Protein AF-A0A8T4JLG1-F1 (afdb_monomer_lite)

Sequence (186 aa):
MTREQILKLFPDATDDQITNLLNQSNGELAKEKEKTKAYKANAEKAADLQKRIDELETDNLSEVEKVNKALEEANKTIADLQKNNAIRDQREAAMTNFKITAEQAKAVVKDDGSLDYAELGKIMSEKETAAAQAKEKEIAGNQANPNGGSAGGDTKTDAEKTAEAIGKTLSGSNKAAESIVESYLK

pLDDT: mean 86.74, std 13.15, range [46.12, 98.06]

Radius of gyration: 62.31 Å; chains: 1; bounding box: 112×51×184 Å

Structure (mmCIF, N/CA/C/O backbone):
data_AF-A0A8T4JLG1-F1
#
_entry.id   AF-A0A8T4JLG1-F1
#
loop_
_atom_site.group_PDB
_atom_site.id
_atom_site.type_symbol
_atom_site.label_atom_id
_atom_site.label_alt_id
_atom_site.label_comp_id
_atom_site.label_asym_id
_atom_site.label_entity_id
_atom_site.label_seq_id
_atom_site.pdbx_PDB_ins_code
_atom_site.Cartn_x
_atom_site.Cartn_y
_atom_site.Cartn_z
_atom_site.occupancy
_atom_site.B_iso_or_equiv
_atom_site.auth_seq_id
_atom_site.auth_comp_id
_atom_site.auth_asym_id
_atom_site.auth_atom_id
_atom_site.pdbx_PDB_model_num
ATOM 1 N N . MET A 1 1 ? -45.589 -9.865 62.846 1.00 80.56 1 MET A N 1
ATOM 2 C CA . MET A 1 1 ? -46.127 -10.771 63.879 1.00 80.56 1 MET A CA 1
ATOM 3 C C . MET A 1 1 ? -46.703 -9.908 64.991 1.00 80.56 1 MET A C 1
ATOM 5 O O . MET A 1 1 ? -46.076 -8.911 65.328 1.00 80.56 1 MET A O 1
ATOM 9 N N . THR A 1 2 ? -47.897 -10.212 65.495 1.00 88.75 2 THR A N 1
ATOM 10 C CA . THR A 1 2 ? -48.562 -9.441 66.562 1.00 88.75 2 THR A CA 1
ATOM 11 C C . THR A 1 2 ? -48.679 -10.262 67.846 1.00 88.75 2 THR A C 1
ATOM 13 O O . THR A 1 2 ? -48.585 -11.488 67.812 1.00 88.75 2 THR A O 1
ATOM 16 N N . ARG A 1 3 ? -48.909 -9.593 68.985 1.00 90.31 3 ARG A N 1
ATOM 17 C CA . ARG A 1 3 ? -49.110 -10.245 70.293 1.00 90.31 3 ARG A CA 1
ATOM 18 C C . ARG A 1 3 ? -50.208 -11.315 70.243 1.00 90.31 3 ARG A C 1
ATOM 20 O O . ARG A 1 3 ? -50.013 -12.425 70.723 1.00 90.31 3 ARG A O 1
ATOM 27 N N . GLU A 1 4 ? -51.326 -10.994 69.594 1.00 89.69 4 GLU A N 1
ATOM 28 C CA . GLU A 1 4 ? -52.469 -11.897 69.400 1.00 89.69 4 GLU A CA 1
ATOM 29 C C . GLU A 1 4 ? -52.113 -13.129 68.561 1.00 89.69 4 GLU A C 1
ATOM 31 O O . GLU A 1 4 ? -52.586 -14.225 68.844 1.00 89.69 4 GLU A O 1
ATOM 36 N N . GLN A 1 5 ? -51.257 -12.976 67.546 1.00 90.38 5 GLN A N 1
ATOM 37 C CA . GLN A 1 5 ? -50.779 -14.099 66.735 1.00 90.38 5 GLN A CA 1
ATOM 38 C C . GLN A 1 5 ? -49.858 -15.027 67.535 1.00 90.38 5 GLN A C 1
ATOM 40 O O . GLN A 1 5 ? -49.918 -16.238 67.345 1.00 90.38 5 GLN A O 1
ATOM 45 N N . ILE A 1 6 ? -49.040 -14.478 68.439 1.00 88.56 6 ILE A N 1
ATOM 46 C CA . ILE A 1 6 ? -48.146 -15.266 69.299 1.00 88.56 6 ILE A CA 1
ATOM 47 C C . ILE A 1 6 ? -48.958 -16.054 70.326 1.00 88.56 6 ILE A C 1
ATOM 49 O O . ILE A 1 6 ? -48.758 -17.256 70.433 1.00 88.56 6 ILE A O 1
ATOM 53 N N . LEU A 1 7 ? -49.925 -15.425 71.002 1.00 91.75 7 LEU A N 1
ATOM 54 C CA . LEU A 1 7 ? -50.817 -16.104 71.955 1.00 91.75 7 LEU A CA 1
ATOM 55 C C . LEU A 1 7 ? -51.663 -17.206 71.299 1.00 91.75 7 LEU A C 1
ATOM 57 O O . LEU A 1 7 ? -51.953 -18.219 71.921 1.00 91.75 7 LEU A O 1
ATOM 61 N N . LYS A 1 8 ? -52.032 -17.051 70.022 1.00 92.88 8 LYS A N 1
ATOM 62 C CA . LYS A 1 8 ? -52.737 -18.100 69.264 1.00 92.88 8 LYS A CA 1
ATOM 63 C C . LYS A 1 8 ? -51.884 -19.345 69.006 1.00 92.88 8 LYS A C 1
ATOM 65 O O . LYS A 1 8 ? -52.438 -20.428 68.850 1.00 92.88 8 LYS A O 1
ATOM 70 N N . LEU A 1 9 ? -50.567 -19.176 68.897 1.00 90.25 9 LEU A N 1
ATOM 71 C CA . LEU A 1 9 ? -49.603 -20.249 68.630 1.00 90.25 9 LEU A CA 1
ATOM 72 C C . LEU A 1 9 ? -49.013 -20.823 69.926 1.00 90.25 9 LEU A C 1
ATOM 74 O O . LEU A 1 9 ? -48.701 -22.008 69.987 1.00 90.25 9 LEU A O 1
ATOM 78 N N . PHE A 1 10 ? -48.893 -19.984 70.954 1.00 91.00 10 PHE A N 1
ATOM 79 C CA . PHE A 1 10 ? -48.320 -20.286 72.261 1.00 91.00 10 PHE A CA 1
ATOM 80 C C . PHE A 1 10 ? -49.214 -19.683 73.365 1.00 91.00 10 PHE A C 1
ATOM 82 O O . PHE A 1 10 ? -48.890 -18.625 73.907 1.00 91.00 10 PHE A O 1
ATOM 89 N N . PRO A 1 11 ? -50.359 -20.316 73.684 1.00 89.62 11 PRO A N 1
ATOM 90 C CA . PRO A 1 11 ? -51.343 -19.762 74.620 1.00 89.62 11 PRO A CA 1
ATOM 91 C C . PRO A 1 11 ? -50.842 -19.646 76.066 1.00 89.62 11 PRO A C 1
ATOM 93 O O . PRO A 1 11 ? -51.324 -18.785 76.794 1.00 89.62 11 PRO A O 1
ATOM 96 N N . ASP A 1 12 ? -49.841 -20.443 76.452 1.00 91.69 12 ASP A N 1
ATOM 97 C CA . ASP A 1 12 ? -49.239 -20.426 77.795 1.00 91.69 12 ASP A CA 1
ATOM 98 C C . ASP A 1 12 ? -47.984 -19.533 77.895 1.00 91.69 12 ASP A C 1
ATOM 100 O O . ASP A 1 12 ? -47.307 -19.518 78.925 1.00 91.69 12 ASP A O 1
ATOM 104 N N . ALA A 1 13 ? -47.623 -18.812 76.825 1.00 87.88 13 ALA A N 1
ATOM 105 C CA . ALA A 1 13 ? -46.453 -17.937 76.833 1.00 87.88 13 ALA A CA 1
ATOM 106 C C . ALA A 1 13 ? -46.669 -16.733 77.761 1.00 87.88 13 ALA A C 1
ATOM 108 O O . ALA A 1 13 ? -47.701 -16.063 77.708 1.00 87.88 13 ALA A O 1
ATOM 109 N N . THR A 1 14 ? -45.668 -16.417 78.582 1.00 93.50 14 THR A N 1
ATOM 110 C CA . THR A 1 14 ? -45.739 -15.269 79.492 1.00 93.50 14 THR A CA 1
ATOM 111 C C . THR A 1 14 ? -45.603 -13.943 78.747 1.00 93.50 14 THR A C 1
ATOM 113 O O . THR A 1 14 ? -45.019 -13.860 77.661 1.00 93.50 14 THR A O 1
ATOM 116 N N . ASP A 1 15 ? -46.086 -12.864 79.365 1.00 90.69 15 ASP A N 1
ATOM 117 C CA . ASP A 1 15 ? -46.010 -11.514 78.803 1.00 90.69 15 ASP A CA 1
ATOM 118 C C . ASP A 1 15 ? -44.576 -11.085 78.439 1.00 90.69 15 ASP A C 1
ATOM 120 O O . ASP A 1 15 ? -44.371 -10.431 77.408 1.00 90.69 15 ASP A O 1
ATOM 124 N N . ASP A 1 16 ? -43.587 -11.504 79.232 1.00 92.31 16 ASP A N 1
ATOM 125 C CA . ASP A 1 16 ? -42.163 -11.251 78.988 1.00 92.31 16 ASP A CA 1
ATOM 126 C C . ASP A 1 16 ? -41.625 -12.065 77.803 1.00 92.31 16 ASP A C 1
ATOM 128 O O . ASP A 1 16 ? -40.887 -11.535 76.968 1.00 92.31 16 ASP A O 1
ATOM 132 N N . GLN A 1 17 ? -42.024 -13.338 77.674 1.00 92.69 17 GLN A N 1
ATOM 133 C CA . GLN A 1 17 ? -41.648 -14.186 76.536 1.00 92.69 17 GLN A CA 1
ATOM 134 C C . GLN A 1 17 ? -42.197 -13.623 75.220 1.00 92.69 17 GLN A C 1
ATOM 136 O O . GLN A 1 17 ? -41.473 -13.550 74.224 1.00 92.69 17 GLN A O 1
ATOM 141 N N . ILE A 1 18 ? -43.450 -13.160 75.228 1.00 92.00 18 ILE A N 1
ATOM 142 C CA . ILE A 1 18 ? -44.091 -12.552 74.057 1.00 92.00 18 ILE A CA 1
ATOM 143 C C . ILE A 1 18 ? -43.393 -11.239 73.676 1.00 92.00 18 ILE A C 1
ATOM 145 O O . ILE A 1 18 ? -43.146 -10.982 72.495 1.00 92.00 18 ILE A O 1
ATOM 149 N N . THR A 1 19 ? -43.041 -10.416 74.665 1.00 92.38 19 THR A N 1
ATOM 150 C CA . THR A 1 19 ? -42.351 -9.137 74.440 1.00 92.38 19 THR A CA 1
ATOM 151 C C . THR A 1 19 ? -40.947 -9.346 73.867 1.00 92.38 19 THR A C 1
ATOM 153 O O . THR A 1 19 ? -40.582 -8.693 72.887 1.00 92.38 19 THR A O 1
ATOM 156 N N . ASN A 1 20 ? -40.183 -10.302 74.401 1.00 92.00 20 ASN A N 1
ATOM 157 C CA . ASN A 1 20 ? -38.855 -10.641 73.885 1.00 92.00 20 ASN A CA 1
ATOM 158 C C . ASN A 1 20 ? -38.904 -11.160 72.442 1.00 92.00 20 ASN A C 1
ATOM 160 O O . ASN A 1 20 ? -38.115 -10.711 71.609 1.00 92.00 20 ASN A O 1
ATOM 164 N N . LEU A 1 21 ? -39.863 -12.035 72.117 1.00 91.12 21 LEU A N 1
ATOM 165 C CA . LEU A 1 21 ? -40.030 -12.559 70.760 1.00 91.12 21 LEU A CA 1
ATOM 166 C C . LEU A 1 21 ? -40.390 -11.455 69.755 1.00 91.12 21 LEU A C 1
ATOM 168 O O . LEU A 1 21 ? -39.824 -11.403 68.662 1.00 91.12 21 LEU A O 1
ATOM 172 N N . LEU A 1 22 ? -41.298 -10.543 70.121 1.00 90.44 22 LEU A N 1
ATOM 173 C CA . LEU A 1 22 ? -41.654 -9.399 69.276 1.00 90.44 22 LEU A CA 1
ATOM 174 C C . LEU A 1 22 ? -40.458 -8.474 69.046 1.00 90.44 22 LEU A C 1
ATOM 176 O O . LEU A 1 22 ? -40.221 -8.057 67.912 1.00 90.44 22 LEU A O 1
ATOM 180 N N . ASN A 1 23 ? -39.682 -8.181 70.090 1.00 92.06 23 ASN A N 1
ATOM 181 C CA . ASN A 1 23 ? -38.488 -7.345 69.978 1.00 92.06 23 ASN A CA 1
ATOM 182 C C . ASN A 1 23 ? -37.420 -7.991 69.086 1.00 92.06 23 ASN A C 1
ATOM 184 O O . ASN A 1 23 ? -36.856 -7.314 68.225 1.00 92.06 23 ASN A O 1
ATOM 188 N N . GLN A 1 24 ? -37.190 -9.300 69.227 1.00 91.81 24 GLN A N 1
ATOM 189 C CA . GLN A 1 24 ? -36.266 -10.039 68.369 1.00 91.81 24 GLN A CA 1
ATOM 190 C C . GLN A 1 24 ? -36.741 -10.051 66.909 1.00 91.81 24 GLN A C 1
ATOM 192 O O . GLN A 1 24 ? -35.977 -9.693 66.014 1.00 91.81 24 GLN A O 1
ATOM 197 N N . SER A 1 25 ? -38.018 -10.372 66.671 1.00 90.06 25 SER A N 1
ATOM 198 C CA . SER A 1 25 ? -38.615 -10.393 65.330 1.00 90.06 25 SER A CA 1
ATOM 199 C C . SER A 1 25 ? -38.556 -9.019 64.650 1.00 90.06 25 SER A C 1
ATOM 201 O O . SER A 1 25 ? -38.203 -8.920 63.474 1.00 90.06 25 SER A O 1
ATOM 203 N N . ASN A 1 26 ? -38.828 -7.940 65.388 1.00 89.19 26 ASN A N 1
ATOM 204 C CA . ASN A 1 26 ? -38.715 -6.575 64.873 1.00 89.19 26 ASN A CA 1
ATOM 205 C C . ASN A 1 26 ? -37.257 -6.190 64.570 1.00 89.19 26 ASN A C 1
ATOM 207 O O . ASN A 1 26 ? -36.996 -5.532 63.561 1.00 89.19 26 ASN A O 1
ATOM 211 N N . GLY A 1 27 ? -36.304 -6.622 65.403 1.00 92.88 27 GLY A N 1
ATOM 212 C CA . GLY A 1 27 ? -34.872 -6.412 65.179 1.00 92.88 27 GLY A CA 1
ATOM 213 C C . GLY A 1 27 ? -34.341 -7.150 63.945 1.00 92.88 27 GLY A C 1
ATOM 214 O O . GLY A 1 27 ? -33.582 -6.579 63.161 1.00 92.88 27 GLY A O 1
ATOM 215 N N . GLU A 1 28 ? -34.769 -8.393 63.730 1.00 92.12 28 GLU A N 1
ATOM 216 C CA . GLU A 1 28 ? -34.445 -9.169 62.526 1.00 92.12 28 GLU A CA 1
ATOM 217 C C . GLU A 1 28 ? -35.076 -8.553 61.274 1.00 92.12 28 GLU A C 1
ATOM 219 O O . GLU A 1 28 ? -34.387 -8.370 60.271 1.00 92.12 28 GLU A O 1
ATOM 224 N N . LEU A 1 29 ? -36.341 -8.126 61.347 1.00 92.31 29 LEU A N 1
ATOM 225 C CA . LEU A 1 29 ? -37.019 -7.451 60.239 1.00 92.31 29 LEU A CA 1
ATOM 226 C C . LEU A 1 29 ? -36.328 -6.135 59.850 1.00 92.31 29 LEU A C 1
ATOM 228 O O . LEU A 1 29 ? -36.238 -5.812 58.665 1.00 92.31 29 LEU A O 1
ATOM 232 N N . ALA A 1 30 ? -35.835 -5.367 60.826 1.00 92.75 30 ALA A N 1
ATOM 233 C CA . ALA A 1 30 ? -35.071 -4.150 60.562 1.00 92.75 30 ALA A CA 1
ATOM 234 C C . ALA A 1 30 ? -33.745 -4.459 59.846 1.00 92.75 30 ALA A C 1
ATOM 236 O O . ALA A 1 30 ? -33.453 -3.846 58.817 1.00 92.75 30 ALA A O 1
ATOM 237 N N . LYS A 1 31 ? -32.992 -5.458 60.330 1.00 94.94 31 LYS A N 1
ATOM 238 C CA . LYS A 1 31 ? -31.745 -5.919 59.693 1.00 94.94 31 LYS A CA 1
ATOM 239 C C . LYS A 1 31 ? -31.981 -6.423 58.270 1.00 94.94 31 LYS A C 1
ATOM 241 O O . LYS A 1 31 ? -31.202 -6.109 57.374 1.00 94.94 31 LYS A O 1
ATOM 246 N N . GLU A 1 32 ? -33.058 -7.167 58.042 1.00 93.69 32 GLU A N 1
ATOM 247 C CA . GLU A 1 32 ? -33.384 -7.704 56.719 1.00 93.69 32 GLU A CA 1
ATOM 248 C C . GLU A 1 32 ? -33.771 -6.595 55.734 1.00 93.69 32 GLU A C 1
ATOM 250 O O . GLU A 1 32 ? -33.346 -6.599 54.577 1.00 93.69 32 GLU A O 1
ATOM 255 N N . LYS A 1 33 ? -34.503 -5.574 56.201 1.00 93.69 33 LYS A N 1
ATOM 256 C CA . LYS A 1 33 ? -34.797 -4.376 55.401 1.00 93.69 33 LYS A CA 1
ATOM 257 C C . LYS A 1 33 ? -33.530 -3.606 55.029 1.00 93.69 33 LYS A C 1
ATOM 259 O O . LYS A 1 33 ? -33.441 -3.122 53.902 1.00 93.69 33 LYS A O 1
ATOM 264 N N . GLU A 1 34 ? -32.556 -3.488 55.932 1.00 95.81 34 GLU A N 1
ATOM 265 C CA . GLU A 1 34 ? -31.265 -2.866 55.611 1.00 95.81 34 GLU A CA 1
ATOM 266 C C . GLU A 1 34 ? -30.461 -3.680 54.599 1.00 95.81 34 GLU A C 1
ATOM 268 O O . GLU A 1 34 ? -29.997 -3.120 53.605 1.00 95.81 34 GLU A O 1
ATOM 273 N N . LYS A 1 35 ? -30.365 -5.002 54.782 1.00 95.88 35 LYS A N 1
ATOM 274 C CA . LYS A 1 35 ? -29.725 -5.893 53.804 1.00 95.88 35 LYS A CA 1
ATOM 275 C C . LYS A 1 35 ? -30.378 -5.784 52.434 1.00 95.88 35 LYS A C 1
ATOM 277 O O . LYS A 1 35 ? -29.681 -5.632 51.440 1.00 95.88 35 LYS A O 1
ATOM 282 N N . THR A 1 36 ? -31.708 -5.784 52.380 1.00 94.88 36 THR A N 1
ATOM 283 C CA . THR A 1 36 ? -32.461 -5.639 51.127 1.00 94.88 36 THR A CA 1
ATOM 284 C C . THR A 1 36 ? -32.125 -4.322 50.424 1.00 94.88 36 THR A C 1
ATOM 286 O O . THR A 1 36 ? -31.883 -4.313 49.218 1.00 94.88 36 THR A O 1
ATOM 289 N N . LYS A 1 37 ? -32.049 -3.206 51.165 1.00 95.50 37 LYS A N 1
ATOM 290 C CA . LYS A 1 37 ? -31.623 -1.911 50.608 1.00 95.50 37 LYS A CA 1
ATOM 291 C C . LYS A 1 37 ? -30.187 -1.961 50.083 1.00 95.50 37 LYS A C 1
ATOM 293 O O . LYS A 1 37 ? -29.937 -1.478 48.982 1.00 95.50 37 LYS A O 1
ATOM 298 N N . ALA A 1 38 ? -29.267 -2.563 50.836 1.00 95.19 38 ALA A N 1
ATOM 299 C CA . ALA A 1 38 ? -27.871 -2.704 50.433 1.00 95.19 38 ALA A CA 1
ATOM 300 C C . ALA A 1 38 ? -27.719 -3.577 49.178 1.00 95.19 38 ALA A C 1
ATOM 302 O O . ALA A 1 38 ? -27.006 -3.204 48.251 1.00 95.19 38 ALA A O 1
ATOM 303 N N . TYR A 1 39 ? -28.433 -4.703 49.103 1.00 95.81 39 TYR A N 1
ATOM 304 C CA . TYR A 1 39 ? -28.442 -5.558 47.917 1.00 95.81 39 TYR A CA 1
ATOM 305 C C . TYR A 1 39 ? -29.016 -4.843 46.703 1.00 95.81 39 TYR A C 1
ATOM 307 O O . TYR A 1 39 ? -28.447 -4.959 45.622 1.00 95.81 39 TYR A O 1
ATOM 315 N N . LYS A 1 40 ? -30.084 -4.058 46.878 1.00 95.62 40 LYS A N 1
ATOM 316 C CA . LYS A 1 40 ? -30.643 -3.254 45.792 1.00 95.62 40 LYS A CA 1
ATOM 317 C C . LYS A 1 40 ? -29.630 -2.229 45.269 1.00 95.62 40 LYS A C 1
ATOM 319 O O . LYS A 1 40 ? -29.393 -2.188 44.069 1.00 95.62 40 LYS A O 1
ATOM 324 N N . ALA A 1 41 ? -28.977 -1.479 46.156 1.00 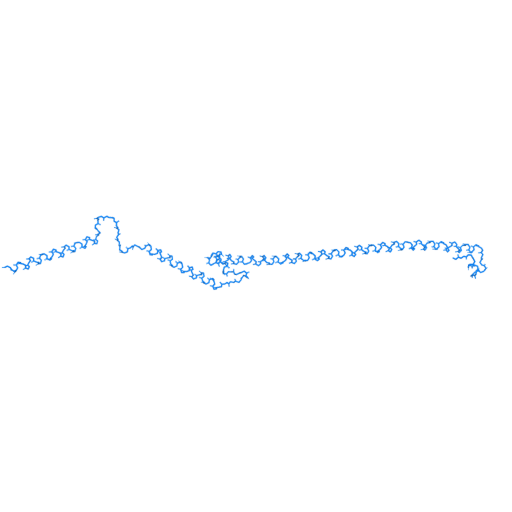95.75 41 ALA A N 1
ATOM 325 C CA . ALA A 1 41 ? -27.954 -0.505 45.768 1.00 95.75 41 ALA A CA 1
ATOM 326 C C . ALA A 1 41 ? -26.743 -1.165 45.080 1.00 95.75 41 ALA A C 1
ATOM 328 O O . ALA A 1 41 ? -26.217 -0.649 44.096 1.00 95.75 41 ALA A O 1
ATOM 329 N N . ASN A 1 42 ? -26.314 -2.333 45.566 1.00 95.06 42 ASN A N 1
ATOM 330 C CA . ASN A 1 42 ? -25.238 -3.097 44.937 1.00 95.06 42 ASN A CA 1
ATOM 331 C C . ASN A 1 42 ? -25.640 -3.627 43.557 1.00 95.06 42 ASN A C 1
ATOM 333 O O . ASN A 1 42 ? -24.817 -3.605 42.647 1.00 95.06 42 ASN A O 1
ATOM 337 N N . ALA A 1 43 ? -26.884 -4.081 43.393 1.00 95.00 43 ALA A N 1
ATOM 338 C CA . ALA A 1 43 ? -27.404 -4.541 42.111 1.00 95.00 43 ALA A CA 1
ATOM 339 C C . ALA A 1 43 ? -27.484 -3.397 41.090 1.00 95.00 43 ALA A C 1
ATOM 341 O O . ALA A 1 43 ? -27.058 -3.574 39.953 1.00 95.00 43 ALA A O 1
ATOM 342 N N . GLU A 1 44 ? -27.951 -2.215 41.503 1.00 95.88 44 GLU A N 1
ATOM 343 C CA . GLU A 1 44 ? -27.959 -1.008 40.663 1.00 95.88 44 GLU A CA 1
ATOM 344 C C . GLU A 1 44 ? -26.532 -0.631 40.235 1.00 95.88 44 GLU A C 1
ATOM 346 O O . GLU A 1 44 ? -26.258 -0.473 39.047 1.00 95.88 44 GLU A O 1
ATOM 351 N N . LYS A 1 45 ? -25.579 -0.611 41.177 1.00 96.69 45 LYS A N 1
ATOM 352 C CA . LYS A 1 45 ? -24.169 -0.332 40.871 1.00 96.69 45 LYS A CA 1
ATOM 353 C C . LYS A 1 45 ? -23.541 -1.374 39.938 1.00 96.69 45 LYS A C 1
ATOM 355 O O . LYS A 1 45 ? -22.725 -1.021 39.090 1.00 96.69 45 LYS A O 1
ATOM 360 N N . ALA A 1 46 ? -23.880 -2.650 40.107 1.00 95.75 46 ALA A N 1
ATOM 361 C CA . ALA A 1 46 ? -23.401 -3.717 39.234 1.00 95.75 46 ALA A CA 1
ATOM 362 C C . ALA A 1 46 ? -23.956 -3.569 37.811 1.00 95.75 46 ALA A C 1
ATOM 364 O O . ALA A 1 46 ? -23.200 -3.717 36.855 1.00 95.75 46 ALA A O 1
ATOM 365 N N . ALA A 1 47 ? -25.237 -3.214 37.671 1.00 92.81 47 ALA A N 1
ATOM 366 C CA . ALA A 1 47 ? -25.853 -2.951 36.373 1.00 92.81 47 ALA A CA 1
ATOM 367 C C . ALA A 1 47 ? -25.193 -1.760 35.655 1.00 92.81 47 ALA A C 1
ATOM 369 O O . ALA A 1 47 ? -24.872 -1.861 34.472 1.00 92.81 47 ALA A O 1
ATOM 370 N N . ASP A 1 48 ? -24.912 -0.670 36.374 1.00 94.88 48 ASP A N 1
ATOM 371 C CA . ASP A 1 48 ? -24.215 0.498 35.816 1.00 94.88 48 ASP A CA 1
ATOM 372 C C . ASP A 1 48 ? -22.779 0.174 35.375 1.00 94.88 48 ASP A C 1
ATOM 374 O O . ASP A 1 48 ? -22.317 0.648 34.334 1.00 94.88 48 ASP A O 1
ATOM 378 N N . LEU A 1 49 ? -22.056 -0.635 36.158 1.00 96.69 49 LEU A N 1
ATOM 379 C CA . LEU A 1 49 ? -20.712 -1.090 35.797 1.00 96.69 49 LEU A CA 1
ATOM 380 C C . LEU A 1 49 ? -20.734 -1.992 34.563 1.00 96.69 49 LEU A C 1
ATOM 382 O O . LEU A 1 49 ? -19.891 -1.808 33.689 1.00 96.69 49 LEU A O 1
ATOM 386 N N . GLN A 1 50 ? -21.697 -2.913 34.468 1.00 91.69 50 GLN A N 1
ATOM 387 C CA . GLN A 1 50 ? -21.846 -3.773 33.294 1.00 91.69 50 GLN A CA 1
ATOM 388 C C . GLN A 1 50 ? -22.095 -2.936 32.040 1.00 91.69 50 GLN A C 1
ATOM 390 O O . GLN A 1 50 ? -21.392 -3.096 31.050 1.00 91.69 50 GLN A O 1
ATOM 395 N N . LYS A 1 51 ? -23.009 -1.962 32.117 1.00 93.94 51 LYS A N 1
ATOM 396 C CA . LYS A 1 51 ? -23.299 -1.067 30.995 1.00 93.94 51 LYS A CA 1
ATOM 397 C C . LYS A 1 51 ? -22.049 -0.329 30.499 1.00 93.94 51 LYS A C 1
ATOM 399 O O . LYS A 1 51 ? -21.824 -0.237 29.299 1.00 93.94 51 LYS A O 1
ATOM 404 N N . ARG A 1 52 ? -21.214 0.172 31.416 1.00 93.31 52 ARG A N 1
ATOM 405 C CA . ARG A 1 52 ? -19.946 0.836 31.065 1.00 93.31 52 ARG A CA 1
ATOM 406 C C . ARG A 1 52 ? -18.936 -0.101 30.406 1.00 93.31 52 ARG A C 1
ATOM 408 O O . ARG A 1 52 ? -18.181 0.351 29.554 1.00 93.31 52 ARG A O 1
ATOM 415 N N . ILE A 1 53 ? -18.885 -1.365 30.826 1.00 92.88 53 ILE A N 1
ATOM 416 C CA . ILE A 1 53 ? -18.014 -2.372 30.206 1.00 92.88 53 ILE A CA 1
ATOM 417 C C . ILE A 1 53 ? -18.477 -2.635 28.772 1.00 92.88 53 ILE A C 1
ATOM 419 O O . ILE A 1 53 ? -17.659 -2.556 27.863 1.00 92.88 53 ILE A O 1
ATOM 423 N N . ASP A 1 54 ? -19.779 -2.838 28.564 1.00 85.94 54 ASP A N 1
ATOM 424 C CA . ASP A 1 54 ? -20.346 -3.104 27.237 1.00 85.94 54 ASP A CA 1
ATOM 425 C C . ASP A 1 54 ? -20.109 -1.929 26.265 1.00 85.94 54 ASP A C 1
ATOM 427 O O . ASP A 1 54 ? -19.766 -2.132 25.097 1.00 85.94 54 ASP A O 1
ATOM 431 N N . GLU A 1 55 ? -20.254 -0.689 26.750 1.00 88.44 55 GLU A N 1
ATOM 432 C CA . GLU A 1 55 ? -19.950 0.531 25.986 1.00 88.44 55 GLU A CA 1
ATOM 433 C C . GLU A 1 55 ? -18.462 0.589 25.591 1.00 88.44 55 GLU A C 1
ATOM 435 O O . GLU A 1 55 ? -18.149 0.786 24.418 1.00 88.44 55 GLU A O 1
ATOM 440 N N . LEU A 1 56 ? -17.542 0.340 26.533 1.00 89.44 56 LEU A N 1
ATOM 441 C CA . LEU A 1 56 ? -16.098 0.337 26.264 1.00 89.44 56 LEU A CA 1
ATOM 442 C C . LEU A 1 56 ? -15.673 -0.772 25.295 1.00 89.44 56 LEU A C 1
ATOM 444 O O . LEU A 1 56 ? -14.833 -0.536 24.429 1.00 89.44 56 LEU A O 1
ATOM 448 N N . GLU A 1 57 ? -16.227 -1.977 25.433 1.00 82.19 57 GLU A N 1
ATOM 449 C CA . GLU A 1 57 ? -15.944 -3.085 24.518 1.00 82.19 57 GLU A CA 1
ATOM 450 C C . GLU A 1 57 ? -16.429 -2.767 23.102 1.00 82.19 57 GLU A C 1
ATOM 452 O O . GLU A 1 57 ? -15.696 -2.993 22.138 1.00 82.19 57 GLU A O 1
ATOM 457 N N . THR A 1 58 ? -17.622 -2.180 22.973 1.00 84.19 58 THR A N 1
ATOM 458 C CA . THR A 1 58 ? -18.187 -1.769 21.680 1.00 84.19 58 THR A CA 1
ATOM 459 C C . THR A 1 58 ? -17.351 -0.673 21.018 1.00 84.19 58 THR A C 1
ATOM 461 O O . THR A 1 58 ? -17.016 -0.782 19.835 1.00 84.19 58 THR A O 1
ATOM 464 N N . ASP A 1 59 ? -16.970 0.362 21.768 1.00 88.06 59 ASP A N 1
ATOM 465 C CA . ASP A 1 59 ? -16.141 1.456 21.255 1.00 88.06 59 ASP A CA 1
ATOM 466 C C . ASP A 1 59 ? -14.765 0.947 20.807 1.00 88.06 59 ASP A C 1
ATOM 468 O O . ASP A 1 59 ? -14.321 1.257 19.697 1.00 88.06 59 ASP A O 1
ATOM 472 N N . ASN A 1 60 ? -14.130 0.097 21.622 1.00 88.12 60 ASN A N 1
ATOM 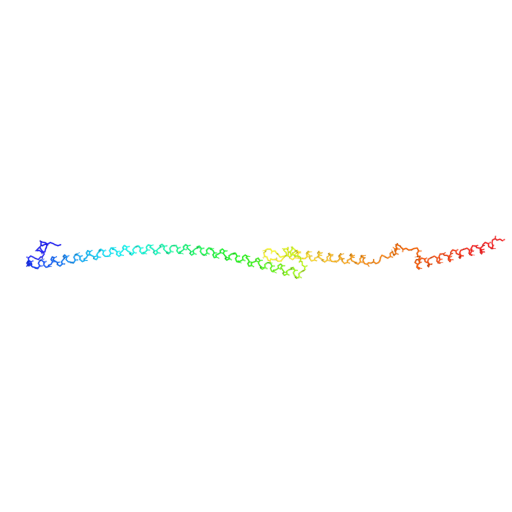473 C CA . ASN A 1 60 ? -12.832 -0.502 21.322 1.00 88.12 60 ASN A CA 1
ATOM 474 C C . ASN A 1 60 ? -12.890 -1.433 20.099 1.00 88.12 60 ASN A C 1
ATOM 476 O O . ASN A 1 60 ? -11.985 -1.413 19.267 1.00 88.12 60 ASN A O 1
ATOM 480 N N . LEU A 1 61 ? -13.967 -2.213 19.935 1.00 81.19 61 LEU A N 1
ATOM 481 C CA . LEU A 1 61 ? -14.200 -3.001 18.719 1.00 81.19 61 LEU A CA 1
ATOM 482 C C . LEU A 1 61 ? -14.261 -2.098 17.478 1.00 81.19 61 LEU A C 1
ATOM 484 O O . LEU A 1 61 ? -13.583 -2.376 16.489 1.00 81.19 61 LEU A O 1
ATOM 488 N N . SER A 1 62 ? -14.989 -0.978 17.550 1.00 87.00 62 SER A N 1
ATOM 489 C CA . SER A 1 62 ? -15.067 -0.004 16.450 1.00 87.00 62 SER A CA 1
ATOM 490 C C . SER A 1 62 ? -13.707 0.642 16.138 1.00 87.00 62 SER A C 1
ATOM 492 O O . SER A 1 62 ? -13.380 0.888 14.973 1.00 87.00 62 SER A O 1
ATOM 494 N N . GLU A 1 63 ? -12.883 0.923 17.152 1.00 91.06 63 GLU A N 1
ATOM 495 C CA . GLU A 1 63 ? -11.525 1.440 16.944 1.00 91.06 63 GLU A CA 1
ATOM 496 C C . GLU A 1 63 ? -10.612 0.406 16.276 1.00 91.06 63 GLU A C 1
ATOM 498 O O . GLU A 1 63 ? -9.910 0.744 15.319 1.00 91.06 63 GLU A O 1
ATOM 503 N N . VAL A 1 64 ? -10.666 -0.858 16.705 1.00 93.12 64 VAL A N 1
ATOM 504 C CA . VAL A 1 64 ? -9.907 -1.956 16.088 1.00 93.12 64 VAL A CA 1
ATOM 505 C C . VAL A 1 64 ? -10.293 -2.138 14.618 1.00 93.12 64 VAL A C 1
ATOM 507 O O . VAL A 1 64 ? -9.410 -2.275 13.771 1.00 93.12 64 VAL A O 1
ATOM 510 N N . GLU A 1 65 ? -11.581 -2.081 14.276 1.00 89.81 65 GLU A N 1
ATOM 511 C CA . GLU A 1 65 ? -12.042 -2.150 12.882 1.00 89.81 65 GLU A CA 1
ATOM 512 C C . GLU A 1 65 ? -11.484 -1.001 12.027 1.00 89.81 65 GLU A C 1
ATOM 514 O O . GLU A 1 65 ? -10.999 -1.230 10.915 1.00 89.81 65 GLU A O 1
ATOM 519 N N . LYS A 1 66 ? -11.487 0.234 12.550 1.00 86.94 66 LYS A N 1
ATOM 520 C CA . LYS A 1 66 ? -10.905 1.397 11.857 1.00 86.94 66 LYS A CA 1
ATOM 521 C C . LYS A 1 66 ? -9.401 1.240 11.647 1.00 86.94 66 LYS A C 1
ATOM 523 O O . LYS A 1 66 ? -8.911 1.530 10.555 1.00 86.94 66 LYS A O 1
ATOM 528 N N . VAL A 1 67 ? -8.677 0.774 12.667 1.00 93.88 67 VAL A N 1
ATOM 529 C CA . VAL A 1 67 ? -7.229 0.529 12.584 1.00 93.88 67 VAL A CA 1
ATOM 530 C C . VAL A 1 67 ? -6.923 -0.567 11.568 1.00 93.88 67 VAL A C 1
ATOM 532 O O . VAL A 1 67 ? -6.038 -0.382 10.738 1.00 93.88 67 VAL A O 1
ATOM 535 N N . ASN A 1 68 ? -7.675 -1.669 11.572 1.00 93.81 68 ASN A N 1
ATOM 536 C CA . ASN A 1 68 ? -7.487 -2.757 10.613 1.00 93.81 68 ASN A CA 1
ATOM 537 C C . ASN A 1 68 ? -7.726 -2.293 9.173 1.00 93.81 68 ASN A C 1
ATOM 539 O O . ASN A 1 68 ? -6.924 -2.601 8.294 1.00 93.81 68 ASN A O 1
ATOM 543 N N . LYS A 1 69 ? -8.764 -1.485 8.931 1.00 88.69 69 LYS A N 1
ATOM 544 C CA . LYS A 1 69 ? -9.013 -0.912 7.604 1.00 88.69 69 LYS A CA 1
ATOM 545 C C . LYS A 1 69 ? -7.878 0.014 7.154 1.00 88.69 69 LYS A C 1
ATOM 547 O O . LYS A 1 69 ? -7.402 -0.097 6.027 1.00 88.69 69 LYS A O 1
ATOM 552 N N . ALA A 1 70 ? -7.410 0.896 8.038 1.00 89.06 70 ALA A N 1
ATOM 553 C CA . ALA A 1 70 ? -6.273 1.767 7.745 1.00 89.06 70 ALA A CA 1
ATOM 554 C C . ALA A 1 70 ? -4.989 0.961 7.479 1.00 89.06 70 ALA A C 1
ATOM 556 O O . ALA A 1 70 ? -4.208 1.309 6.594 1.00 89.06 70 ALA A O 1
ATOM 557 N N . LEU A 1 71 ? -4.784 -0.138 8.211 1.00 96.19 71 LEU A N 1
ATOM 558 C CA . LEU A 1 71 ? -3.661 -1.052 8.020 1.00 96.19 71 LEU A CA 1
ATOM 559 C C . LEU A 1 71 ? -3.733 -1.765 6.662 1.00 96.19 71 LEU A C 1
ATOM 561 O O . LEU A 1 71 ? -2.719 -1.850 5.972 1.00 96.19 71 LEU A O 1
ATOM 565 N N . GLU A 1 72 ? -4.906 -2.243 6.241 1.00 93.62 72 GLU A N 1
ATOM 566 C CA . GLU A 1 72 ? -5.105 -2.824 4.906 1.00 93.62 72 GLU A CA 1
ATOM 567 C C . GLU A 1 72 ? -4.820 -1.812 3.786 1.00 93.62 72 GLU A C 1
ATOM 569 O O . GLU A 1 72 ? -4.094 -2.123 2.838 1.00 93.62 72 GLU A O 1
ATOM 574 N N . GLU A 1 73 ? -5.334 -0.586 3.906 1.00 89.69 73 GLU A N 1
ATOM 575 C CA . GLU A 1 73 ? -5.090 0.496 2.941 1.00 89.69 73 GLU A CA 1
ATOM 576 C C . GLU A 1 73 ? -3.600 0.877 2.871 1.00 89.69 73 GLU A C 1
ATOM 578 O O . GLU A 1 73 ? -3.039 1.043 1.778 1.00 89.69 73 GLU A O 1
ATOM 583 N N . ALA A 1 74 ? -2.928 0.953 4.024 1.00 94.19 74 ALA A N 1
ATOM 584 C CA . ALA A 1 74 ? -1.490 1.190 4.102 1.00 94.19 74 ALA A CA 1
ATOM 585 C C . ALA A 1 74 ? -0.695 0.049 3.450 1.00 94.19 74 ALA A C 1
ATOM 587 O O . ALA A 1 74 ? 0.194 0.308 2.639 1.00 94.19 74 ALA A O 1
ATOM 588 N N . ASN A 1 75 ? -1.046 -1.208 3.730 1.00 96.19 75 ASN A N 1
ATOM 589 C CA . ASN A 1 75 ? -0.390 -2.376 3.141 1.00 96.19 75 ASN A CA 1
ATOM 590 C C . ASN A 1 75 ? -0.557 -2.429 1.618 1.00 96.19 75 ASN A C 1
ATOM 592 O O . ASN A 1 75 ? 0.404 -2.727 0.908 1.00 96.19 75 ASN A O 1
ATOM 596 N N . LYS A 1 76 ? -1.739 -2.080 1.097 1.00 95.25 76 LYS A N 1
ATOM 597 C CA . LYS A 1 76 ? -1.964 -1.962 -0.350 1.00 95.25 76 LYS A CA 1
ATOM 598 C C . LYS A 1 76 ? -1.072 -0.887 -0.971 1.00 95.25 76 LYS A C 1
ATOM 600 O O . LYS A 1 76 ? -0.414 -1.137 -1.977 1.00 95.25 76 LYS A O 1
ATOM 605 N N . THR A 1 77 ? -0.993 0.278 -0.331 1.00 94.19 77 THR A N 1
ATOM 606 C CA . THR A 1 77 ? -0.131 1.382 -0.781 1.00 94.19 77 THR A CA 1
ATOM 607 C C . THR A 1 77 ? 1.345 0.973 -0.784 1.00 94.19 77 THR A C 1
ATOM 609 O O . THR A 1 77 ? 2.067 1.263 -1.736 1.00 94.19 77 THR A O 1
ATOM 612 N N . ILE A 1 78 ? 1.798 0.258 0.252 1.00 96.44 78 ILE A N 1
ATOM 613 C CA . ILE A 1 78 ? 3.163 -0.280 0.334 1.00 96.44 78 ILE A CA 1
ATOM 614 C C . ILE A 1 78 ? 3.433 -1.250 -0.820 1.00 96.44 78 ILE A C 1
ATOM 616 O O . ILE A 1 78 ? 4.472 -1.132 -1.470 1.00 96.44 78 ILE A O 1
ATOM 620 N N . ALA A 1 79 ? 2.508 -2.166 -1.113 1.00 95.38 79 ALA A N 1
ATOM 621 C CA . ALA A 1 79 ? 2.658 -3.123 -2.208 1.00 95.38 79 ALA A CA 1
ATOM 622 C C . ALA A 1 79 ? 2.757 -2.427 -3.579 1.00 95.38 79 ALA A C 1
ATOM 624 O O . ALA A 1 79 ? 3.638 -2.755 -4.379 1.00 95.38 79 ALA A O 1
ATOM 625 N N . ASP A 1 80 ? 1.915 -1.421 -3.829 1.00 93.25 80 ASP A N 1
ATOM 626 C CA . ASP A 1 80 ? 1.943 -0.638 -5.070 1.00 93.25 80 ASP A CA 1
ATOM 627 C C . ASP A 1 80 ? 3.266 0.133 -5.221 1.00 93.25 80 ASP A C 1
ATOM 629 O O . ASP A 1 80 ? 3.883 0.128 -6.290 1.00 93.25 80 ASP A O 1
ATOM 633 N N . LEU A 1 81 ? 3.757 0.750 -4.141 1.00 96.69 81 LEU A N 1
ATOM 634 C CA . LEU A 1 8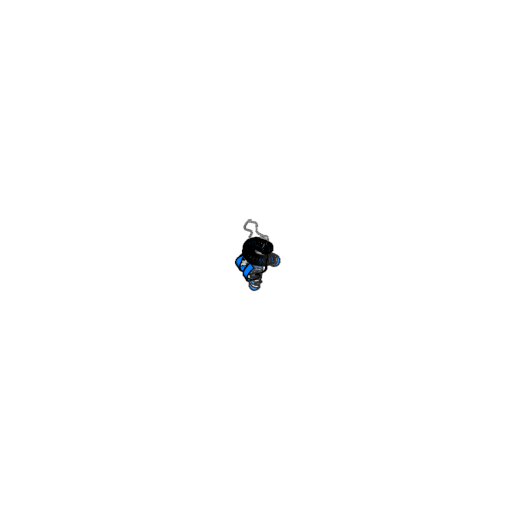1 ? 5.049 1.442 -4.134 1.00 96.69 81 LEU A CA 1
ATOM 635 C C . LEU A 1 81 ? 6.221 0.486 -4.366 1.00 96.69 81 LEU A C 1
ATOM 637 O O . LEU A 1 81 ? 7.128 0.808 -5.133 1.00 96.69 81 LEU A O 1
ATOM 641 N N . GLN A 1 82 ? 6.207 -0.692 -3.740 1.00 96.25 82 GLN A N 1
ATOM 642 C CA . GLN A 1 82 ? 7.232 -1.716 -3.946 1.00 96.25 82 GLN A CA 1
ATOM 643 C C . GLN A 1 82 ? 7.271 -2.177 -5.404 1.00 96.25 82 GLN A C 1
ATOM 645 O O . GLN A 1 82 ? 8.349 -2.226 -5.999 1.00 96.25 82 GLN A O 1
ATOM 650 N N . LYS A 1 83 ? 6.104 -2.440 -6.005 1.00 96.25 83 LYS A N 1
ATOM 651 C CA 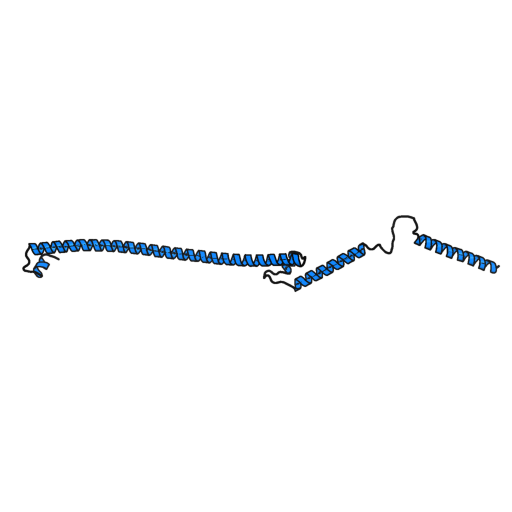. LYS A 1 83 ? 5.999 -2.795 -7.424 1.00 96.25 83 LYS A CA 1
ATOM 652 C C . LYS A 1 83 ? 6.544 -1.682 -8.324 1.00 96.25 83 LYS A C 1
ATOM 654 O O . LYS A 1 83 ? 7.363 -1.949 -9.201 1.00 96.25 83 LYS A O 1
ATOM 659 N N . ASN A 1 84 ? 6.136 -0.436 -8.088 1.00 95.25 84 ASN A N 1
ATOM 660 C CA . ASN A 1 84 ? 6.576 0.710 -8.886 1.00 95.25 84 ASN A CA 1
ATOM 661 C C . ASN A 1 84 ? 8.087 0.953 -8.778 1.00 95.25 84 ASN A C 1
ATOM 663 O O . ASN A 1 84 ? 8.733 1.241 -9.786 1.00 95.25 84 ASN A O 1
ATOM 667 N N . ASN A 1 85 ? 8.664 0.798 -7.583 1.00 97.00 85 ASN A N 1
ATOM 668 C CA . ASN A 1 85 ? 10.108 0.905 -7.385 1.00 97.00 85 ASN A CA 1
ATOM 669 C C . ASN A 1 85 ? 10.862 -0.198 -8.135 1.00 97.00 85 ASN A C 1
ATOM 671 O O . ASN A 1 85 ? 11.816 0.108 -8.841 1.00 97.00 85 ASN A O 1
ATOM 675 N N . ALA A 1 86 ? 10.394 -1.448 -8.077 1.00 97.31 86 ALA A N 1
ATOM 676 C CA . ALA A 1 86 ? 11.008 -2.542 -8.829 1.00 97.31 86 ALA A CA 1
ATOM 677 C C . ALA A 1 86 ? 10.991 -2.285 -10.348 1.00 97.31 86 ALA A C 1
ATOM 679 O O . ALA A 1 86 ? 11.996 -2.493 -11.024 1.00 97.31 86 ALA A O 1
ATOM 680 N N . ILE A 1 87 ? 9.879 -1.769 -10.883 1.00 97.88 87 ILE A N 1
ATOM 681 C CA . ILE A 1 87 ? 9.764 -1.390 -12.302 1.00 97.88 87 ILE A CA 1
ATOM 682 C C . ILE A 1 87 ? 10.722 -0.248 -12.646 1.00 97.88 87 ILE A C 1
ATOM 684 O O . ILE A 1 87 ? 11.360 -0.260 -13.701 1.00 97.88 87 ILE A O 1
ATOM 688 N N . ARG A 1 88 ? 10.838 0.756 -11.771 1.00 97.94 88 ARG A N 1
ATOM 689 C CA . ARG A 1 88 ? 11.780 1.863 -11.958 1.00 97.94 88 ARG A CA 1
ATOM 690 C C . ARG A 1 88 ? 13.218 1.351 -12.020 1.00 97.94 88 ARG A C 1
ATOM 692 O O . ARG A 1 88 ? 13.937 1.714 -12.945 1.00 97.94 88 ARG A O 1
ATOM 699 N N . ASP A 1 89 ? 13.604 0.482 -11.094 1.00 98.06 89 ASP A N 1
ATOM 700 C CA . ASP A 1 89 ? 14.955 -0.076 -11.037 1.00 98.06 89 ASP A CA 1
ATOM 701 C C . ASP A 1 89 ? 15.238 -0.964 -12.269 1.00 98.06 89 ASP A C 1
ATOM 703 O O . ASP A 1 89 ? 16.325 -0.913 -12.847 1.00 98.06 89 ASP A O 1
ATOM 707 N N . GLN A 1 90 ? 14.239 -1.706 -12.766 1.00 97.69 90 GLN A N 1
ATOM 708 C CA . GLN A 1 90 ? 14.334 -2.427 -14.044 1.00 97.69 90 GLN A CA 1
ATOM 709 C C . GLN A 1 90 ? 14.515 -1.485 -15.244 1.00 97.69 90 GLN A C 1
ATOM 711 O O . GLN A 1 90 ? 15.327 -1.769 -16.126 1.00 97.69 90 GLN A O 1
ATOM 716 N N . ARG A 1 91 ? 13.793 -0.357 -15.290 1.00 98.06 91 ARG A N 1
ATOM 717 C CA . ARG A 1 91 ? 13.957 0.674 -16.333 1.00 98.06 91 ARG A CA 1
ATOM 718 C C . ARG A 1 91 ? 15.348 1.291 -16.288 1.00 98.06 91 ARG A C 1
ATOM 720 O O . ARG A 1 91 ? 15.963 1.479 -17.333 1.00 98.06 91 ARG A O 1
ATOM 727 N N . GLU A 1 92 ? 15.865 1.559 -15.096 1.00 98.00 92 GLU A N 1
ATOM 728 C CA . GLU A 1 92 ? 17.219 2.075 -14.901 1.00 98.00 92 GLU A CA 1
ATOM 729 C C . GLU A 1 92 ? 18.293 1.080 -15.356 1.00 98.00 92 GLU A C 1
ATOM 731 O O . GLU A 1 92 ? 19.223 1.444 -16.088 1.00 98.00 92 GLU A O 1
ATOM 736 N N . ALA A 1 93 ? 18.112 -0.199 -15.024 1.00 97.69 93 ALA A N 1
ATOM 737 C CA . ALA A 1 93 ? 18.958 -1.271 -15.527 1.00 97.69 93 ALA A CA 1
ATOM 738 C C . ALA A 1 93 ? 18.882 -1.380 -17.059 1.00 97.69 93 ALA A C 1
ATOM 740 O O . ALA A 1 93 ? 19.916 -1.505 -17.713 1.00 97.69 93 ALA A O 1
ATOM 741 N N . ALA A 1 94 ? 17.690 -1.275 -17.654 1.00 97.50 94 ALA A N 1
ATOM 742 C CA . ALA A 1 94 ? 17.508 -1.309 -19.104 1.00 97.50 94 ALA A CA 1
ATOM 743 C C . ALA A 1 94 ? 18.208 -0.129 -19.802 1.00 97.50 94 ALA A C 1
ATOM 745 O O . ALA A 1 94 ? 18.950 -0.345 -20.763 1.00 97.50 94 ALA A O 1
ATOM 746 N N . MET A 1 95 ? 18.055 1.098 -19.287 1.00 97.69 95 MET A N 1
ATOM 747 C CA . MET A 1 95 ? 18.779 2.277 -19.784 1.00 97.69 95 MET A CA 1
ATOM 748 C C . MET A 1 95 ? 20.290 2.044 -19.770 1.00 97.69 95 MET A C 1
ATOM 750 O O . MET A 1 95 ? 20.973 2.257 -20.773 1.00 97.69 95 MET A O 1
ATOM 754 N N . THR A 1 96 ? 20.814 1.551 -18.648 1.00 97.69 96 THR A N 1
ATOM 755 C CA . THR A 1 96 ? 22.254 1.356 -18.458 1.00 97.69 96 THR A CA 1
ATOM 756 C C . THR A 1 96 ? 22.813 0.225 -19.316 1.00 97.69 96 THR A C 1
ATOM 758 O O . THR A 1 96 ? 23.882 0.391 -19.914 1.00 97.69 96 THR A O 1
ATOM 761 N N . ASN A 1 97 ? 22.110 -0.905 -19.398 1.00 96.69 97 ASN A N 1
ATOM 762 C CA . ASN A 1 97 ? 22.586 -2.108 -20.078 1.00 96.69 97 ASN A CA 1
ATOM 763 C C . ASN A 1 97 ? 22.442 -2.000 -21.596 1.00 96.69 97 ASN A C 1
ATOM 765 O O . ASN A 1 97 ? 23.370 -2.342 -22.324 1.00 96.69 97 ASN A O 1
ATOM 769 N N . PHE A 1 98 ? 21.316 -1.472 -22.079 1.00 95.81 98 PHE A N 1
ATOM 770 C CA . PHE A 1 98 ? 21.052 -1.349 -23.515 1.00 95.81 98 PHE A CA 1
ATOM 771 C C . PHE A 1 98 ? 21.503 -0.000 -24.090 1.00 95.81 98 PHE A C 1
ATOM 773 O O . PHE A 1 98 ? 21.539 0.185 -25.311 1.00 95.81 98 PHE A O 1
ATOM 780 N N . LYS A 1 99 ? 21.919 0.938 -23.225 1.00 96.12 99 LYS A N 1
ATOM 781 C CA . LYS A 1 99 ? 22.330 2.299 -23.605 1.00 96.12 99 LYS A CA 1
ATOM 782 C C . LYS A 1 99 ? 21.218 2.982 -24.410 1.00 96.12 99 LYS A C 1
ATOM 784 O O . LYS A 1 99 ? 21.462 3.465 -25.520 1.00 96.12 99 LYS A O 1
ATOM 789 N N . ILE A 1 100 ? 20.005 2.929 -23.867 1.00 96.56 100 ILE A N 1
ATOM 790 C CA . ILE A 1 100 ? 18.768 3.486 -24.433 1.00 96.56 100 ILE A CA 1
ATOM 791 C C . ILE A 1 100 ? 18.272 4.645 -23.565 1.00 96.56 100 ILE A C 1
ATOM 793 O O . ILE A 1 100 ? 18.690 4.782 -22.414 1.00 96.56 100 ILE A O 1
ATOM 797 N N . THR A 1 101 ? 17.397 5.489 -24.111 1.00 97.12 101 THR A N 1
ATOM 798 C CA . THR A 1 101 ? 16.824 6.625 -23.371 1.00 97.12 101 THR A CA 1
ATOM 799 C C . THR A 1 101 ? 15.784 6.178 -22.339 1.00 97.12 101 THR A C 1
ATOM 801 O O . THR A 1 101 ? 15.336 5.030 -22.343 1.00 97.12 101 THR A O 1
ATOM 804 N N . ALA A 1 102 ? 15.362 7.095 -21.464 1.00 97.12 102 ALA A N 1
ATOM 805 C CA . ALA A 1 102 ? 14.309 6.832 -20.483 1.00 97.12 102 ALA A CA 1
ATOM 806 C C . ALA A 1 102 ? 12.965 6.492 -21.145 1.00 97.12 102 ALA A C 1
ATOM 808 O O . ALA A 1 102 ? 12.291 5.550 -20.728 1.00 97.12 102 ALA A O 1
ATOM 809 N N . GLU A 1 103 ? 12.598 7.204 -22.210 1.00 96.69 103 GLU A N 1
ATOM 810 C CA . GLU A 1 103 ? 11.392 6.938 -22.996 1.00 96.69 103 GLU A CA 1
ATOM 811 C C . GLU A 1 103 ? 11.433 5.544 -23.630 1.00 96.69 103 GLU A C 1
ATOM 813 O O . GLU A 1 103 ? 10.458 4.798 -23.553 1.00 96.69 103 GLU A O 1
ATOM 818 N N . GLN A 1 104 ? 12.581 5.158 -24.192 1.00 97.31 104 GLN A N 1
ATOM 819 C CA . GLN A 1 104 ? 12.792 3.827 -24.758 1.00 97.31 104 GLN A CA 1
ATOM 820 C C . GLN A 1 104 ? 12.744 2.742 -23.679 1.00 97.31 104 GLN A C 1
ATOM 822 O O . GLN A 1 104 ? 12.085 1.723 -23.857 1.00 97.31 104 GLN A O 1
ATOM 827 N N . ALA A 1 105 ? 13.374 2.966 -22.525 1.00 97.69 105 ALA A N 1
ATOM 828 C CA . ALA A 1 105 ? 13.310 2.035 -21.404 1.00 97.69 105 ALA A CA 1
ATOM 829 C C . ALA A 1 105 ? 11.886 1.878 -20.856 1.00 97.69 105 ALA A C 1
ATOM 831 O O . ALA A 1 105 ? 11.517 0.781 -20.446 1.00 97.69 105 ALA A O 1
ATOM 832 N N . LYS A 1 106 ? 11.061 2.932 -20.888 1.00 97.00 106 LYS A N 1
ATOM 833 C CA . LYS A 1 106 ? 9.634 2.849 -20.545 1.00 97.00 106 LYS A CA 1
ATOM 834 C C . LYS A 1 106 ? 8.838 2.016 -21.556 1.00 97.00 106 LYS A C 1
ATOM 836 O O . LYS A 1 106 ? 7.900 1.337 -21.154 1.00 97.00 106 LYS A O 1
ATOM 841 N N . ALA A 1 107 ? 9.205 2.059 -22.835 1.00 96.69 107 ALA A N 1
ATOM 842 C CA . ALA A 1 107 ? 8.590 1.229 -23.868 1.00 96.69 107 ALA A CA 1
ATOM 843 C C . ALA A 1 107 ? 9.028 -0.248 -23.758 1.00 96.69 107 ALA A C 1
ATOM 845 O O . ALA A 1 107 ? 8.218 -1.149 -23.952 1.00 96.69 107 ALA A O 1
ATOM 846 N N . VAL A 1 108 ? 10.286 -0.493 -23.372 1.00 97.69 108 VAL A N 1
ATOM 847 C CA . VAL A 1 108 ? 10.848 -1.839 -23.169 1.00 97.69 108 VAL A CA 1
ATOM 848 C C . VAL A 1 108 ? 10.396 -2.475 -21.853 1.00 97.69 108 VAL A C 1
ATOM 850 O O . VAL A 1 108 ? 10.139 -3.669 -21.821 1.00 97.69 108 VAL A O 1
ATOM 853 N N . VAL A 1 109 ? 10.306 -1.728 -20.753 1.00 97.81 109 VAL A N 1
ATOM 854 C CA . VAL A 1 109 ? 9.855 -2.243 -19.450 1.00 97.81 109 VAL A CA 1
ATOM 855 C C . VAL A 1 109 ? 8.457 -1.701 -19.171 1.00 97.81 109 VAL A C 1
ATOM 857 O O . VAL A 1 109 ? 8.287 -0.522 -18.832 1.00 97.81 109 VAL A O 1
ATOM 860 N N . LYS A 1 110 ? 7.453 -2.570 -19.293 1.00 96.06 110 LYS A N 1
ATOM 861 C CA . LYS A 1 110 ? 6.034 -2.228 -19.130 1.00 96.06 110 LYS A CA 1
ATOM 862 C C . LYS A 1 110 ? 5.668 -1.959 -17.667 1.00 96.06 110 LYS A C 1
ATOM 864 O O . LYS A 1 110 ? 6.422 -2.263 -16.746 1.00 96.06 110 LYS A O 1
ATOM 869 N N . ASP A 1 111 ? 4.490 -1.379 -17.442 1.00 94.25 111 ASP A N 1
ATOM 870 C CA . ASP A 1 111 ? 3.992 -1.032 -16.096 1.00 94.25 111 ASP A CA 1
ATOM 871 C C . ASP A 1 111 ? 3.608 -2.262 -15.242 1.00 94.25 111 ASP A C 1
ATOM 873 O O . ASP A 1 111 ? 3.308 -2.150 -14.053 1.00 94.25 111 ASP A O 1
ATOM 877 N N . ASP A 1 112 ? 3.623 -3.460 -15.825 1.00 92.44 112 ASP A N 1
ATOM 878 C CA . ASP A 1 112 ? 3.529 -4.728 -15.101 1.00 92.44 112 ASP A CA 1
ATOM 879 C C . ASP A 1 112 ? 4.904 -5.327 -14.744 1.00 92.44 112 ASP A C 1
ATOM 881 O O . ASP A 1 112 ? 4.953 -6.352 -14.067 1.00 92.44 112 ASP A O 1
ATOM 885 N N . GLY A 1 113 ? 6.006 -4.680 -15.147 1.00 93.19 113 GLY A N 1
ATOM 886 C CA . GLY A 1 113 ? 7.382 -5.153 -14.955 1.00 93.19 113 GLY A CA 1
ATOM 887 C C . GLY A 1 113 ? 7.845 -6.189 -15.981 1.00 93.19 113 GLY A C 1
ATOM 888 O O . GLY A 1 113 ? 8.954 -6.713 -15.871 1.00 93.19 113 GLY A O 1
ATOM 889 N N . SER A 1 114 ? 7.021 -6.509 -16.982 1.00 96.06 114 SER A N 1
ATOM 890 C CA . SER A 1 114 ? 7.429 -7.382 -18.079 1.00 96.06 114 SER A CA 1
ATOM 891 C C . SER A 1 114 ? 8.293 -6.638 -19.101 1.00 96.06 114 SER A C 1
ATOM 893 O O . SER A 1 114 ? 8.154 -5.429 -19.316 1.00 96.06 114 SER A O 1
ATOM 895 N N . LEU A 1 115 ? 9.190 -7.384 -19.750 1.00 96.69 115 LEU A N 1
ATOM 896 C CA . LEU A 1 115 ? 10.027 -6.880 -20.834 1.00 96.69 115 LEU A CA 1
ATOM 897 C C . LEU A 1 115 ? 9.339 -7.067 -22.187 1.00 96.69 115 LEU A C 1
ATOM 899 O O . LEU A 1 115 ? 8.888 -8.160 -22.533 1.00 96.69 115 LEU A O 1
ATOM 903 N N . ASP A 1 116 ? 9.309 -6.002 -22.976 1.00 97.62 116 ASP A N 1
ATOM 904 C CA . ASP A 1 116 ? 8.900 -6.003 -24.368 1.00 97.62 116 ASP A CA 1
ATOM 905 C C . ASP A 1 116 ? 10.114 -6.203 -25.280 1.00 97.62 116 ASP A C 1
ATOM 907 O O . ASP A 1 116 ? 10.823 -5.270 -25.667 1.00 97.62 116 ASP A O 1
ATOM 911 N N . TYR A 1 117 ? 10.383 -7.467 -25.599 1.00 96.88 117 TYR A N 1
ATOM 912 C CA . TYR A 1 117 ? 11.512 -7.842 -26.445 1.00 96.88 117 TYR A CA 1
ATOM 913 C C . TYR A 1 117 ? 11.359 -7.379 -27.896 1.00 96.88 117 TYR A C 1
ATOM 915 O O . TYR A 1 117 ? 12.370 -7.176 -28.568 1.00 96.88 117 TYR A O 1
ATOM 923 N N . ALA A 1 118 ? 10.126 -7.207 -28.384 1.00 97.62 118 ALA A N 1
ATOM 924 C CA . ALA A 1 118 ? 9.891 -6.719 -29.737 1.00 97.62 118 ALA A CA 1
ATOM 925 C C . ALA A 1 118 ? 10.289 -5.243 -29.840 1.00 97.62 118 ALA A C 1
ATOM 927 O O . ALA A 1 118 ? 11.039 -4.870 -30.744 1.00 97.62 118 ALA A O 1
ATOM 928 N N . GLU A 1 119 ? 9.867 -4.432 -28.867 1.00 97.19 119 GLU A N 1
ATOM 929 C CA . GLU A 1 119 ? 10.245 -3.021 -28.804 1.00 97.19 119 GLU A CA 1
ATOM 930 C C . GLU A 1 119 ? 11.752 -2.855 -28.575 1.00 97.19 119 GLU A C 1
ATOM 932 O O . GLU A 1 119 ? 12.402 -2.066 -29.262 1.00 97.19 119 GLU A O 1
ATOM 937 N N . LEU A 1 120 ? 12.347 -3.666 -27.688 1.00 97.25 120 LEU A N 1
ATOM 938 C CA . LEU A 1 120 ? 13.798 -3.675 -27.492 1.00 97.25 120 LEU A CA 1
ATOM 939 C C . LEU A 1 120 ? 14.538 -4.008 -28.795 1.00 97.25 120 LEU A C 1
ATOM 941 O O . LEU A 1 120 ? 15.476 -3.305 -29.162 1.00 97.25 120 LEU A O 1
ATOM 945 N N . GLY A 1 121 ? 14.113 -5.052 -29.512 1.00 97.56 121 GLY A N 1
ATOM 946 C CA . GLY A 1 121 ? 14.714 -5.446 -30.786 1.00 97.56 121 GLY A CA 1
ATOM 947 C C . GLY A 1 121 ? 14.625 -4.345 -31.843 1.00 97.56 121 GLY A C 1
ATOM 948 O O . GLY A 1 121 ? 15.615 -4.053 -32.516 1.00 97.56 121 GLY A O 1
ATOM 949 N N . LYS A 1 122 ? 13.469 -3.680 -31.939 1.00 97.88 122 LYS A N 1
ATOM 950 C CA . LYS A 1 122 ? 13.260 -2.540 -32.835 1.00 97.88 122 LYS A CA 1
ATOM 951 C C . LYS A 1 122 ? 14.195 -1.376 -32.499 1.00 97.88 122 LYS A C 1
ATOM 953 O O . LYS A 1 122 ? 14.907 -0.908 -33.383 1.00 97.88 122 LYS A O 1
ATOM 958 N N . ILE A 1 123 ? 14.265 -0.969 -31.230 1.00 97.25 123 ILE A N 1
ATOM 959 C CA . ILE A 1 123 ? 15.156 0.109 -30.769 1.00 97.25 123 ILE A CA 1
ATOM 960 C C . ILE A 1 123 ? 16.621 -0.211 -31.086 1.00 97.25 123 ILE A C 1
ATOM 962 O O . ILE A 1 123 ? 17.359 0.654 -31.562 1.00 97.25 123 ILE A O 1
ATOM 966 N N . MET A 1 124 ? 17.055 -1.450 -30.841 1.00 96.19 124 MET A N 1
ATOM 967 C CA . MET A 1 124 ? 18.430 -1.861 -31.126 1.00 96.19 124 MET A CA 1
ATOM 968 C C . MET A 1 124 ? 18.733 -1.833 -32.628 1.00 96.19 124 MET A C 1
ATOM 970 O O . MET A 1 124 ? 19.788 -1.335 -33.016 1.00 96.19 124 MET A O 1
ATOM 974 N N . SER A 1 125 ? 17.797 -2.282 -33.469 1.00 96.75 125 SER A N 1
ATOM 975 C CA . SER A 1 125 ? 17.936 -2.240 -34.929 1.00 96.75 125 SER A CA 1
ATOM 976 C C . SER A 1 125 ? 17.974 -0.807 -35.477 1.00 96.75 125 SER A C 1
ATOM 978 O O . SER A 1 125 ? 18.819 -0.481 -36.317 1.00 96.75 125 SER A O 1
ATOM 980 N N . GLU A 1 126 ? 17.116 0.082 -34.970 1.00 95.62 126 GLU A N 1
ATOM 981 C CA . GLU A 1 126 ? 17.118 1.505 -35.330 1.00 95.62 126 GLU A CA 1
ATOM 982 C C . GLU A 1 126 ? 18.433 2.178 -34.929 1.00 95.62 126 GLU A C 1
ATOM 984 O O . GLU A 1 126 ? 19.019 2.929 -35.710 1.00 95.62 126 GLU A O 1
ATOM 989 N N . LYS A 1 127 ? 18.941 1.865 -33.733 1.00 94.06 127 LYS A N 1
ATOM 990 C CA . LYS A 1 127 ? 20.217 2.383 -33.237 1.00 94.06 127 LYS A CA 1
ATOM 991 C C . LYS A 1 127 ? 21.401 1.897 -34.070 1.00 94.06 127 LYS A C 1
ATOM 993 O O . LYS A 1 127 ? 22.283 2.694 -34.383 1.00 94.06 127 LYS A O 1
ATOM 998 N N . GLU A 1 128 ? 21.426 0.617 -34.431 1.00 94.69 128 GLU A N 1
ATOM 999 C CA . GLU A 1 128 ? 22.447 0.047 -35.314 1.00 94.69 128 GLU A CA 1
ATOM 1000 C C . GLU A 1 128 ? 22.426 0.728 -36.688 1.00 94.69 128 GLU A C 1
ATOM 1002 O O . GLU A 1 128 ? 23.462 1.185 -37.172 1.00 94.69 128 GLU A O 1
ATOM 1007 N N . THR A 1 129 ? 21.236 0.896 -37.268 1.00 95.75 129 THR A N 1
ATOM 1008 C CA . THR A 1 129 ? 21.050 1.573 -38.558 1.00 95.75 129 THR A CA 1
ATOM 1009 C C . THR A 1 129 ? 21.506 3.031 -38.499 1.00 95.75 129 THR A C 1
ATOM 1011 O O . THR A 1 129 ? 22.245 3.487 -39.371 1.00 95.75 129 THR A O 1
ATOM 1014 N N . ALA A 1 130 ? 21.121 3.766 -37.453 1.00 93.75 130 ALA A N 1
ATOM 1015 C CA . ALA A 1 130 ? 21.518 5.158 -37.267 1.00 93.75 130 ALA A CA 1
ATOM 1016 C C . ALA A 1 130 ? 23.036 5.302 -37.080 1.00 93.75 130 ALA A C 1
ATOM 1018 O O . ALA A 1 130 ? 23.643 6.206 -37.654 1.00 93.75 130 ALA A O 1
ATOM 1019 N N . ALA A 1 131 ? 23.665 4.398 -36.322 1.00 93.19 131 ALA A N 1
ATOM 1020 C CA . ALA A 1 131 ? 25.113 4.383 -36.139 1.00 93.19 131 ALA A CA 1
ATOM 1021 C C . ALA A 1 131 ? 25.855 4.081 -37.452 1.00 93.19 131 ALA A C 1
ATOM 1023 O O . ALA A 1 131 ? 26.841 4.751 -37.764 1.00 93.19 131 ALA A O 1
ATOM 1024 N N . ALA A 1 132 ? 25.363 3.123 -38.245 1.00 93.94 132 ALA A N 1
ATOM 1025 C CA . ALA A 1 132 ? 25.917 2.812 -39.560 1.00 93.94 132 ALA A CA 1
ATOM 1026 C C . ALA A 1 132 ? 25.820 4.015 -40.513 1.00 93.94 132 ALA A C 1
ATOM 1028 O O . ALA A 1 132 ? 26.826 4.415 -41.097 1.00 93.94 132 ALA A O 1
ATOM 1029 N N . GLN A 1 133 ? 24.649 4.655 -40.594 1.00 93.62 133 GLN A N 1
ATOM 1030 C CA . GLN A 1 133 ? 24.435 5.848 -41.421 1.00 93.62 133 GLN A CA 1
ATOM 1031 C C . GLN A 1 133 ? 25.282 7.045 -40.967 1.00 93.62 133 GLN A C 1
ATOM 1033 O O . GLN A 1 133 ? 25.795 7.792 -41.799 1.00 93.62 133 GLN A O 1
ATOM 1038 N N . ALA A 1 134 ? 25.438 7.252 -39.655 1.00 92.06 134 ALA A N 1
ATOM 1039 C CA . ALA A 1 134 ? 26.287 8.315 -39.121 1.00 92.06 134 ALA A CA 1
ATOM 1040 C C . ALA A 1 134 ? 27.756 8.099 -39.508 1.00 92.06 134 ALA A C 1
ATOM 1042 O O . ALA A 1 134 ? 28.415 9.034 -39.962 1.00 92.06 134 ALA A O 1
ATOM 1043 N N . LYS A 1 135 ? 28.239 6.856 -39.406 1.00 91.50 135 LYS A N 1
ATOM 1044 C CA . LYS A 1 135 ? 29.601 6.491 -39.800 1.00 91.50 135 LYS A CA 1
ATOM 1045 C C . LYS A 1 135 ? 29.822 6.602 -41.311 1.00 91.50 135 LYS A C 1
ATOM 1047 O O . LYS A 1 135 ? 30.869 7.075 -41.737 1.00 91.50 135 LYS A O 1
ATOM 1052 N N . GLU A 1 136 ? 28.843 6.213 -42.126 1.00 88.62 136 GLU A N 1
ATOM 1053 C CA . GLU A 1 136 ? 28.901 6.380 -43.584 1.00 88.62 136 GLU A CA 1
ATOM 1054 C C . GLU A 1 136 ? 29.006 7.861 -43.976 1.00 88.62 136 GLU A C 1
ATOM 1056 O O . GLU A 1 136 ? 29.860 8.227 -44.783 1.00 88.62 136 GLU A O 1
ATOM 1061 N N . LYS A 1 137 ? 28.211 8.735 -43.343 1.00 89.00 137 LYS A N 1
ATOM 1062 C CA . LYS A 1 137 ? 28.299 10.190 -43.544 1.00 89.00 137 LYS A CA 1
ATOM 1063 C C . LYS A 1 137 ? 29.651 10.762 -43.122 1.00 89.00 137 LYS A C 1
ATOM 1065 O O . LYS A 1 137 ? 30.175 11.624 -43.821 1.00 89.00 137 LYS A O 1
ATOM 1070 N N . GLU A 1 138 ? 30.216 10.295 -42.009 1.00 86.12 138 GLU A N 1
ATOM 1071 C CA . GLU A 1 138 ? 31.546 10.717 -41.552 1.00 86.12 138 GLU A CA 1
ATOM 1072 C C . GLU A 1 138 ? 32.633 10.344 -42.571 1.00 86.12 138 GLU A C 1
ATOM 1074 O O . GLU A 1 138 ? 33.460 11.181 -42.932 1.00 86.12 138 GLU A O 1
ATOM 1079 N N . ILE A 1 139 ? 32.600 9.115 -43.094 1.00 84.06 139 ILE A N 1
ATOM 1080 C CA . ILE A 1 139 ? 33.549 8.651 -44.115 1.00 84.06 139 ILE A CA 1
ATOM 1081 C C . ILE A 1 139 ? 33.380 9.443 -45.417 1.00 84.06 139 ILE A C 1
ATOM 1083 O O . ILE A 1 139 ? 34.375 9.884 -45.990 1.00 84.06 139 ILE A O 1
ATOM 1087 N N . ALA A 1 140 ? 32.141 9.660 -45.868 1.00 80.81 140 ALA A N 1
ATOM 1088 C CA . ALA A 1 140 ? 31.856 10.430 -47.078 1.00 80.81 140 ALA A CA 1
ATOM 1089 C C . ALA A 1 140 ? 32.279 11.905 -46.950 1.00 80.81 140 ALA A C 1
ATOM 1091 O O . ALA A 1 140 ? 32.777 12.485 -47.911 1.00 80.81 140 ALA A O 1
ATOM 1092 N N . GLY A 1 141 ? 32.120 12.508 -45.767 1.00 77.44 141 GLY A N 1
ATOM 1093 C CA . GLY A 1 141 ? 32.551 13.881 -45.493 1.00 77.44 141 GLY A CA 1
ATOM 1094 C C . GLY A 1 141 ? 34.071 14.043 -45.370 1.00 77.44 141 GLY A C 1
ATOM 1095 O O . GLY A 1 141 ? 34.597 15.088 -45.744 1.00 77.44 141 GLY A O 1
ATOM 1096 N N . ASN A 1 142 ? 34.778 13.016 -44.884 1.00 69.69 142 ASN A N 1
ATOM 1097 C CA . ASN A 1 142 ? 36.237 13.024 -44.716 1.00 69.69 142 ASN A CA 1
ATOM 1098 C C . ASN A 1 142 ? 37.015 12.514 -45.942 1.00 69.69 142 ASN A C 1
ATOM 1100 O O . ASN A 1 142 ? 38.248 12.565 -45.947 1.00 69.69 142 ASN A O 1
ATOM 1104 N N . GLN A 1 143 ? 36.346 12.021 -46.987 1.00 62.59 143 GLN A N 1
ATOM 1105 C CA . GLN A 1 143 ? 37.016 11.704 -48.245 1.00 62.59 143 GLN A CA 1
ATOM 1106 C C . GLN A 1 143 ? 37.430 12.995 -48.961 1.00 62.59 143 GLN A C 1
ATOM 1108 O O . GLN A 1 143 ? 36.601 13.846 -49.279 1.00 62.59 143 GLN A O 1
ATOM 1113 N N . ALA A 1 144 ? 38.727 13.125 -49.268 1.00 62.12 144 ALA A N 1
ATOM 1114 C CA . ALA A 1 144 ? 39.188 14.115 -50.233 1.00 62.12 144 ALA A CA 1
ATOM 1115 C C . ALA A 1 144 ? 38.443 13.871 -51.549 1.00 62.12 144 ALA A C 1
ATOM 1117 O O . ALA A 1 144 ? 38.473 12.755 -52.072 1.00 62.12 144 ALA A O 1
ATOM 1118 N N . ASN A 1 145 ? 37.757 14.896 -52.059 1.00 57.84 145 ASN A N 1
ATOM 1119 C CA . ASN A 1 145 ? 37.064 14.810 -53.336 1.00 57.84 145 ASN A CA 1
ATOM 1120 C C . ASN A 1 145 ? 38.071 14.310 -54.391 1.00 57.84 145 ASN A C 1
ATOM 1122 O O . ASN A 1 145 ? 39.062 15.006 -54.635 1.00 57.84 145 ASN A O 1
ATOM 1126 N N . PRO A 1 146 ? 37.870 13.125 -55.001 1.00 56.81 146 PRO A N 1
ATOM 1127 C CA . PRO A 1 146 ? 38.816 12.580 -55.975 1.00 56.81 146 PRO A CA 1
ATOM 1128 C C . PRO A 1 146 ? 38.958 13.495 -57.197 1.00 56.81 146 PRO A C 1
ATOM 1130 O O . PRO A 1 146 ? 39.955 13.431 -57.912 1.00 56.81 146 PRO A O 1
ATOM 1133 N N . ASN A 1 147 ? 37.998 14.399 -57.400 1.00 50.38 147 ASN A N 1
ATOM 1134 C CA . ASN A 1 147 ? 38.099 15.498 -58.338 1.00 50.38 147 ASN A CA 1
ATOM 1135 C C . ASN A 1 147 ? 38.683 16.732 -57.632 1.00 50.38 147 ASN A C 1
ATOM 1137 O O . ASN A 1 147 ? 37.958 17.685 -57.345 1.00 50.38 147 ASN A O 1
ATOM 1141 N N . GLY A 1 148 ? 39.978 16.674 -57.299 1.00 46.12 148 GLY A N 1
ATOM 1142 C CA . GLY A 1 148 ? 40.744 17.709 -56.598 1.00 46.12 148 GLY A CA 1
ATOM 1143 C C . GLY A 1 148 ? 40.781 19.061 -57.320 1.00 46.12 148 GLY A C 1
ATOM 1144 O O . GLY A 1 148 ? 41.812 19.475 -57.835 1.00 46.12 148 GLY A O 1
ATOM 1145 N N . GLY A 1 149 ? 39.656 19.768 -57.338 1.00 46.44 149 GLY A N 1
ATOM 1146 C CA . GLY A 1 149 ? 39.539 21.150 -57.769 1.00 46.44 149 GLY A CA 1
ATOM 1147 C C . GLY A 1 149 ? 39.654 22.065 -56.562 1.00 46.44 149 GLY A C 1
ATOM 1148 O O . GLY A 1 149 ? 38.646 22.555 -56.058 1.00 46.44 149 GLY A O 1
ATOM 1149 N N . SER A 1 150 ? 40.880 22.295 -56.090 1.00 47.50 150 SER A N 1
ATOM 1150 C CA . SER A 1 150 ? 41.150 23.465 -55.258 1.00 47.50 150 SER A CA 1
ATOM 1151 C C . SER A 1 150 ? 40.980 24.699 -56.143 1.00 47.50 150 SER A C 1
ATOM 1153 O O . SER A 1 150 ? 41.867 25.055 -56.915 1.00 47.50 150 SER A O 1
ATOM 1155 N N . ALA A 1 151 ? 39.810 25.327 -56.069 1.00 51.97 151 ALA A N 1
ATOM 1156 C CA . ALA A 1 151 ? 39.570 26.642 -56.636 1.00 51.97 151 ALA A CA 1
ATOM 1157 C C . ALA A 1 151 ? 40.405 27.665 -55.851 1.00 51.97 151 ALA A C 1
ATOM 1159 O O . ALA A 1 151 ? 39.995 28.118 -54.785 1.00 51.97 151 ALA A O 1
ATOM 1160 N N . GLY A 1 152 ? 41.600 27.996 -56.344 1.00 50.06 152 GLY A N 1
ATOM 1161 C CA . GLY A 1 152 ? 42.410 29.054 -55.743 1.00 50.06 152 GLY A CA 1
ATOM 1162 C C . GLY A 1 152 ? 43.892 28.986 -56.084 1.00 50.06 152 GLY A C 1
ATOM 1163 O O . GLY A 1 152 ? 44.693 28.581 -55.249 1.00 50.06 152 GLY A O 1
ATOM 1164 N N . GLY A 1 153 ? 44.254 29.427 -57.288 1.00 46.69 153 GLY A N 1
ATOM 1165 C CA . GLY A 1 153 ? 45.633 29.742 -57.658 1.00 46.69 153 GLY A CA 1
ATOM 1166 C C . GLY A 1 153 ? 45.935 29.393 -59.111 1.00 46.69 153 GLY A C 1
ATOM 1167 O O . GLY A 1 153 ? 45.887 28.225 -59.470 1.00 46.69 153 GLY A O 1
ATOM 1168 N N . ASP A 1 154 ? 46.315 30.390 -59.914 1.00 55.00 154 ASP A N 1
ATOM 1169 C CA . ASP A 1 154 ? 46.751 30.310 -61.328 1.00 55.00 154 ASP A CA 1
ATOM 1170 C C . ASP A 1 154 ? 47.988 29.411 -61.591 1.00 55.00 154 ASP A C 1
ATOM 1172 O O . ASP A 1 154 ? 48.641 29.480 -62.636 1.00 55.00 154 ASP A O 1
ATOM 1176 N N . THR A 1 155 ? 48.352 28.547 -60.648 1.00 62.56 155 THR A N 1
ATOM 1177 C CA . THR A 1 155 ? 49.496 27.643 -60.744 1.00 62.56 155 THR A CA 1
ATOM 1178 C C . THR A 1 155 ? 49.026 26.275 -61.207 1.00 62.56 155 THR A C 1
ATOM 1180 O O . THR A 1 155 ? 48.465 25.508 -60.430 1.00 62.56 155 THR A O 1
ATOM 1183 N N . LYS A 1 156 ? 49.303 25.963 -62.477 1.00 68.19 156 LYS A N 1
ATOM 1184 C CA . LYS A 1 15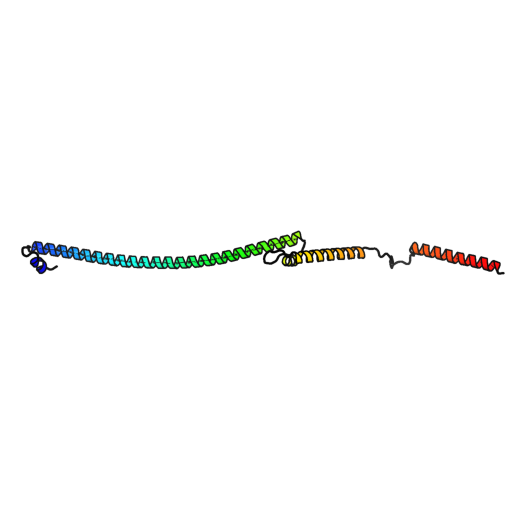6 ? 49.091 24.631 -63.057 1.00 68.19 156 LYS A CA 1
ATOM 1185 C C . LYS A 1 156 ? 49.679 23.551 -62.147 1.00 68.19 156 LYS A C 1
ATOM 1187 O O . LYS A 1 156 ? 50.848 23.634 -61.753 1.00 68.19 156 LYS A O 1
ATOM 1192 N N . THR A 1 157 ? 48.884 22.532 -61.858 1.00 75.38 157 THR A N 1
ATOM 1193 C CA . THR A 1 157 ? 49.313 21.307 -61.180 1.00 75.38 157 THR A CA 1
ATOM 1194 C C . THR A 1 157 ? 50.373 20.579 -62.006 1.00 75.38 157 THR A C 1
ATOM 1196 O O . THR A 1 157 ? 50.496 20.771 -63.218 1.00 75.38 157 THR A O 1
ATOM 1199 N N . ASP A 1 158 ? 51.154 19.705 -61.375 1.00 74.38 158 ASP A N 1
ATOM 1200 C CA . ASP A 1 158 ? 52.180 18.942 -62.097 1.00 74.38 158 ASP A CA 1
ATOM 1201 C C . ASP A 1 158 ? 51.571 17.968 -63.121 1.00 74.38 158 ASP A C 1
ATOM 1203 O O . ASP A 1 158 ? 52.173 17.708 -64.167 1.00 74.38 158 ASP A O 1
ATOM 1207 N N . ALA A 1 159 ? 50.334 17.516 -62.888 1.00 75.94 159 ALA A N 1
ATOM 1208 C CA . ALA A 1 159 ? 49.550 16.764 -63.864 1.00 75.94 159 ALA A CA 1
ATOM 1209 C C . ALA A 1 159 ? 49.194 17.624 -65.089 1.00 75.94 159 ALA A C 1
ATOM 1211 O O . ALA A 1 159 ? 49.399 17.188 -66.221 1.00 75.94 159 ALA A O 1
ATOM 1212 N N . GLU A 1 160 ? 48.744 18.866 -64.887 1.00 72.56 160 GLU A N 1
ATOM 1213 C CA . GLU A 1 160 ? 48.457 19.807 -65.979 1.00 72.56 160 GLU A CA 1
ATOM 1214 C C . GLU A 1 160 ? 49.721 20.203 -66.747 1.00 72.56 160 GLU A C 1
ATOM 1216 O O . GLU A 1 160 ? 49.693 20.263 -67.975 1.00 72.56 160 GLU A O 1
ATOM 1221 N N . LYS A 1 161 ? 50.855 20.405 -66.062 1.00 79.31 161 LYS A N 1
ATOM 1222 C CA . LYS A 1 161 ? 52.150 20.646 -66.722 1.00 79.31 161 LYS A CA 1
ATOM 1223 C C . LYS A 1 161 ? 52.584 19.448 -67.565 1.00 79.31 161 LYS A C 1
ATOM 1225 O O . LYS A 1 161 ? 53.086 19.635 -68.671 1.00 79.31 161 LYS A O 1
ATOM 1230 N N . THR A 1 162 ? 52.378 18.229 -67.066 1.00 80.19 162 THR A N 1
ATOM 1231 C CA . THR A 1 162 ? 52.703 16.995 -67.795 1.00 80.19 162 THR A CA 1
ATOM 1232 C C . THR A 1 162 ? 51.793 16.825 -69.011 1.00 80.19 162 THR A C 1
ATOM 1234 O O . THR A 1 162 ? 52.282 16.555 -70.105 1.00 80.19 162 THR A O 1
ATOM 1237 N N . ALA A 1 163 ? 50.489 17.062 -68.862 1.00 82.19 163 ALA A N 1
ATOM 1238 C CA . ALA A 1 163 ? 49.539 17.033 -69.970 1.00 82.19 163 ALA A CA 1
ATOM 1239 C C . ALA A 1 163 ? 49.855 18.107 -71.028 1.00 82.19 163 ALA A C 1
ATOM 1241 O O . ALA A 1 163 ? 49.824 17.823 -72.225 1.00 82.19 163 ALA A O 1
ATOM 1242 N N . GLU A 1 164 ? 50.228 19.319 -70.609 1.00 77.56 164 GLU A N 1
ATOM 1243 C CA . GLU A 1 164 ? 50.644 20.390 -71.517 1.00 77.56 164 GLU A CA 1
ATOM 1244 C C . GLU A 1 164 ? 51.956 20.055 -72.238 1.00 77.56 164 GLU A C 1
ATOM 1246 O O . GLU A 1 164 ? 52.073 20.308 -73.438 1.00 77.56 164 GLU A O 1
ATOM 1251 N N . ALA A 1 165 ? 52.933 19.466 -71.542 1.00 80.62 165 ALA A N 1
ATOM 1252 C CA . ALA A 1 165 ? 54.180 19.012 -72.150 1.00 80.62 165 ALA A CA 1
ATOM 1253 C C . ALA A 1 165 ? 53.916 17.931 -73.208 1.00 80.62 165 ALA A C 1
ATOM 1255 O O . ALA A 1 165 ? 54.373 18.068 -74.340 1.00 80.62 165 ALA A O 1
ATOM 1256 N N . ILE A 1 166 ? 53.107 16.919 -72.877 1.00 81.19 166 ILE A N 1
ATOM 1257 C CA . ILE A 1 166 ? 52.700 15.860 -73.809 1.00 81.19 166 ILE A CA 1
ATOM 1258 C C . ILE A 1 166 ? 51.982 16.463 -75.025 1.00 81.19 166 ILE A C 1
ATOM 1260 O O . ILE A 1 166 ? 52.354 16.176 -76.163 1.00 81.19 166 ILE A O 1
ATOM 1264 N N . GLY A 1 167 ? 51.010 17.355 -74.807 1.00 79.75 167 GLY A N 1
ATOM 1265 C CA . GLY A 1 167 ? 50.278 18.028 -75.883 1.00 79.75 167 GLY A CA 1
ATOM 1266 C C . GLY A 1 167 ? 51.178 18.871 -76.793 1.00 79.75 167 GLY A C 1
ATOM 1267 O O . GLY A 1 167 ? 51.046 18.812 -78.017 1.00 79.75 167 GLY A O 1
ATOM 1268 N N . LYS A 1 168 ? 52.141 19.610 -76.224 1.00 77.06 168 LYS A N 1
ATOM 1269 C CA . LYS A 1 168 ? 53.133 20.376 -76.998 1.00 77.06 168 LYS A CA 1
ATOM 1270 C C . LYS A 1 168 ? 54.052 19.471 -77.808 1.00 77.06 168 LYS A C 1
ATOM 1272 O O . LYS A 1 168 ? 54.303 19.776 -78.971 1.00 77.06 168 LYS A O 1
ATOM 1277 N N . THR A 1 169 ? 54.521 18.363 -77.235 1.00 75.25 169 THR A N 1
ATOM 1278 C CA . THR A 1 169 ? 55.353 17.391 -77.954 1.00 75.25 169 THR A CA 1
ATOM 1279 C C . THR A 1 169 ? 54.592 16.783 -79.128 1.00 75.25 169 THR A C 1
ATOM 1281 O O . THR A 1 169 ? 55.094 16.815 -80.245 1.00 75.25 169 THR A O 1
ATOM 1284 N N . LEU A 1 170 ? 53.354 16.326 -78.923 1.00 72.81 170 LEU A N 1
ATOM 1285 C CA . LEU A 1 170 ? 52.517 15.764 -79.990 1.00 72.81 170 LEU A CA 1
ATOM 1286 C C . LEU A 1 170 ? 52.199 16.789 -81.092 1.00 72.81 170 LEU A C 1
ATOM 1288 O O . LEU A 1 170 ? 52.297 16.475 -82.277 1.00 72.81 170 LEU A O 1
ATOM 1292 N N . SER A 1 171 ? 51.881 18.032 -80.719 1.00 70.50 171 SER A N 1
ATOM 1293 C CA . SER A 1 171 ? 51.619 19.113 -81.679 1.00 70.50 171 SER A CA 1
ATOM 1294 C C . SER A 1 171 ? 52.868 19.497 -82.488 1.00 70.50 171 SER A C 1
ATOM 1296 O O . SER A 1 171 ? 52.790 19.703 -83.700 1.00 70.50 171 SER A O 1
ATOM 1298 N N . GLY A 1 172 ? 54.038 19.549 -81.841 1.00 64.25 172 GLY A N 1
ATOM 1299 C CA . GLY A 1 172 ? 55.318 19.823 -82.498 1.00 64.25 172 GLY A CA 1
ATOM 1300 C C . GLY A 1 172 ? 55.768 18.694 -83.428 1.00 64.25 172 GLY A C 1
ATOM 1301 O O . GLY A 1 172 ? 56.240 18.964 -84.533 1.00 64.25 172 GLY A O 1
ATOM 1302 N N . SER A 1 173 ? 55.565 17.437 -83.023 1.00 60.56 173 SER A N 1
ATOM 1303 C CA . SER A 1 173 ? 55.852 16.261 -83.851 1.00 60.56 173 SER A CA 1
ATOM 1304 C C . SER A 1 173 ? 54.991 16.216 -85.114 1.00 60.56 173 SER A C 1
ATOM 1306 O O . SER A 1 173 ? 55.512 15.871 -86.172 1.00 60.56 173 SER A O 1
ATOM 1308 N N . ASN A 1 174 ? 53.724 16.642 -85.045 1.00 61.22 174 ASN A N 1
ATOM 1309 C CA . ASN A 1 174 ? 52.868 16.733 -86.232 1.00 61.22 174 ASN A CA 1
ATOM 1310 C C . ASN A 1 174 ? 53.336 17.810 -87.218 1.00 61.22 174 ASN A C 1
ATOM 1312 O O . ASN A 1 174 ? 53.368 17.547 -88.412 1.00 61.22 174 ASN A O 1
ATOM 1316 N N . LYS A 1 175 ? 53.788 18.979 -86.743 1.00 65.69 175 LYS A N 1
ATOM 1317 C CA . LYS A 1 175 ? 54.329 20.028 -87.630 1.00 65.69 175 LYS A CA 1
ATOM 1318 C C . LYS A 1 175 ? 55.643 19.627 -88.300 1.00 65.69 175 LYS A C 1
ATOM 1320 O O . LYS A 1 175 ? 55.887 19.979 -89.451 1.00 65.69 175 LYS A O 1
ATOM 1325 N N . ALA A 1 176 ? 56.503 18.901 -87.585 1.00 64.81 176 ALA A N 1
ATOM 1326 C CA . ALA A 1 176 ? 57.730 18.358 -88.161 1.00 64.81 176 ALA A CA 1
ATOM 1327 C C . ALA A 1 176 ? 57.423 17.274 -89.208 1.00 64.81 176 ALA A C 1
ATOM 1329 O O . ALA A 1 176 ? 58.043 17.260 -90.268 1.00 64.81 176 ALA A O 1
ATOM 1330 N N . ALA A 1 177 ? 56.438 16.411 -88.942 1.00 62.44 177 ALA A N 1
ATOM 1331 C CA . ALA A 1 177 ? 55.982 15.402 -89.892 1.00 62.44 177 ALA A CA 1
ATOM 1332 C C . ALA A 1 177 ? 55.318 16.024 -91.137 1.00 62.44 177 ALA A C 1
ATOM 1334 O O . ALA A 1 177 ? 55.641 15.616 -92.249 1.00 62.44 177 ALA A O 1
ATOM 1335 N N . GLU A 1 178 ? 54.468 17.045 -90.973 1.00 66.25 178 GLU A N 1
ATOM 1336 C CA . GLU A 1 178 ? 53.869 17.809 -92.082 1.00 66.25 178 GLU A CA 1
ATOM 1337 C C . GLU A 1 178 ? 54.942 18.473 -92.955 1.00 66.25 178 GLU A C 1
ATOM 1339 O O . GLU A 1 178 ? 54.922 18.308 -94.170 1.00 66.25 178 GLU A O 1
ATOM 1344 N N . SER A 1 179 ? 55.933 19.135 -92.349 1.00 68.81 179 SER A N 1
ATOM 1345 C CA . SER A 1 179 ? 57.040 19.783 -93.071 1.00 68.81 179 SER A CA 1
ATOM 1346 C C . SER A 1 179 ? 57.895 18.790 -93.874 1.00 68.81 179 SER A C 1
ATOM 1348 O O . SER A 1 179 ? 58.277 19.060 -95.015 1.00 68.81 179 SER A O 1
ATOM 1350 N N . ILE A 1 180 ? 58.157 17.601 -93.316 1.00 70.31 180 ILE A N 1
ATOM 1351 C CA . ILE A 1 180 ? 58.870 16.530 -94.025 1.00 70.31 180 ILE A CA 1
ATOM 1352 C C . ILE A 1 180 ? 58.039 16.032 -95.212 1.00 70.31 180 ILE A C 1
ATOM 1354 O O . ILE A 1 180 ? 58.578 15.927 -96.310 1.00 70.31 180 ILE A O 1
ATOM 1358 N N . VAL A 1 181 ? 56.742 15.766 -95.035 1.00 70.88 181 VAL A N 1
ATOM 1359 C CA . VAL A 1 181 ? 55.864 15.318 -96.132 1.00 70.88 181 VAL A CA 1
ATOM 1360 C C . VAL A 1 181 ? 55.742 16.385 -97.227 1.00 70.88 181 VAL A C 1
ATOM 1362 O O . VAL A 1 181 ? 55.869 16.055 -98.405 1.00 70.88 181 VAL A O 1
ATOM 1365 N N . GLU A 1 182 ? 55.584 17.661 -96.868 1.00 72.19 182 GLU A N 1
ATOM 1366 C CA . GLU A 1 182 ? 55.547 18.773 -97.830 1.00 72.19 182 GLU A CA 1
ATOM 1367 C C . GLU A 1 18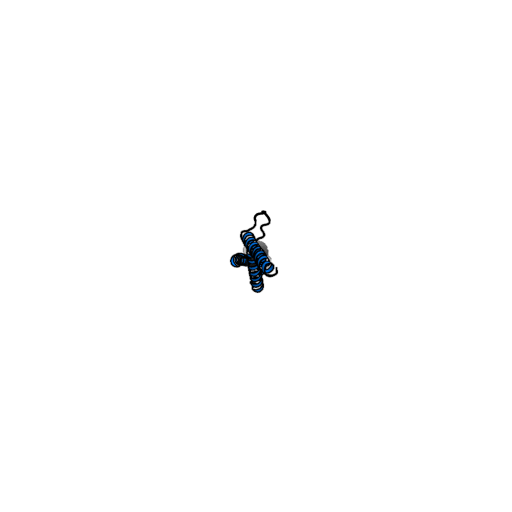2 ? 56.853 18.910 -98.628 1.00 72.19 182 GLU A C 1
ATOM 1369 O O . GLU A 1 182 ? 56.813 19.249 -99.811 1.00 72.19 182 GLU A O 1
ATOM 1374 N N . SER A 1 183 ? 58.011 18.603 -98.028 1.00 71.06 183 SER A N 1
ATOM 1375 C CA . SER A 1 183 ? 59.306 18.634 -98.726 1.00 71.06 183 SER A CA 1
ATOM 1376 C C . SER A 1 183 ? 59.448 17.585 -99.838 1.00 71.06 183 SER A C 1
ATOM 1378 O O . SER A 1 183 ? 60.222 17.805 -100.764 1.00 71.06 183 SER A O 1
ATOM 1380 N N . TYR A 1 184 ? 58.687 16.485 -99.781 1.00 67.38 184 TYR A N 1
ATOM 1381 C CA . TYR A 1 184 ? 58.678 15.434 -100.810 1.00 67.38 184 TYR A CA 1
ATOM 1382 C C . TYR A 1 184 ? 57.624 15.664 -101.906 1.00 67.38 184 TYR A C 1
ATOM 1384 O O . TYR A 1 184 ? 57.591 14.921 -102.885 1.00 67.38 184 TYR A O 1
ATOM 1392 N N . LEU A 1 185 ? 56.752 16.665 -101.743 1.00 71.81 185 LEU A N 1
ATOM 1393 C CA . LEU A 1 185 ? 55.666 17.002 -102.672 1.00 71.81 185 LEU A CA 1
ATOM 1394 C C . LEU A 1 185 ? 55.982 18.221 -103.568 1.00 71.81 185 LEU A C 1
ATOM 1396 O O . LEU A 1 185 ? 55.107 18.664 -104.313 1.00 71.81 185 LEU A O 1
ATOM 1400 N N . LYS A 1 186 ? 57.211 18.754 -103.510 1.00 54.12 186 LYS A N 1
ATOM 1401 C CA . LYS A 1 186 ? 57.758 19.757 -104.442 1.00 54.12 186 LYS A CA 1
ATOM 1402 C C . LYS A 1 186 ? 58.787 19.128 -105.369 1.00 54.12 186 LYS A C 1
ATOM 1404 O O . LYS A 1 186 ? 58.827 19.566 -106.539 1.00 54.12 186 LYS A O 1
#

Foldseek 3Di:
DDLVVVCVVVVPDDPVRSVVVVVVVVVVVVVVVVVVVVVVVVVVVVVVVVVVVVVVVVVVVVVVVVVVVVVVVVVVVVVLVVLQVLLVVQLVVCCVVLVDDSVLSPVQQDSNRDGDVVSSVVVSVVVVVVVVVVVVVVVVVPDDDPPPPPPDDPDDDPVRVVVVVVVVVVVVVVVVVVVVVVVVVD

Secondary structure (DSSP, 8-state):
--HHHHHHH-TT--HHHHHHHHHHHHHHHHHHHHHHHHHHHHHHHHHHHHHHHHHHHHHHHHHHHHHHHHHHHHHHHHHHHHHHHHHHHHHHHHHHHHT--HHHHHHHB-TTS-B-HHHHHHHHHHHHHHHHHHHHHHHHHHSPPSS------S---HHHHHHHHHHHHHHHHHHHHHHHHHHT--